Protein AF-A0A1E7EM75-F1 (afdb_monomer_lite)

pLDDT: mean 74.42, std 12.28, range [37.47, 91.81]

Foldseek 3Di:
DDDDPVCPPPCDPVNVCLVPDDPVLLVVLVCVVVVDDPPDDDPDPPVSNVSSVVVSVVVVVVCPDPVNVVVVVVVVVVVVVVVVVVVVVVVVVVVVVVVVVVVVVVVVVVVVVVVVVVVVVLVVLVVVLVVQVVVDLVSLLPDDLVNLLSCCCNVVVDDSVVSVPDDSVVSSVVCVVCNVVVVVVVD

Radius of gyration: 45.38 Å; chains: 1; bounding box: 75×38×124 Å

Organism: NCBI:txid635003

Secondary structure (DSSP, 8-state):
-PPPTT------HHHHHHHS--HHHHHHHHHHHHT--TT----S-HHHHHHHHHHHHHHHHHHTSHHHHHHHHHHHHHHHHHHHHHHHHHHHHHHHHHHHHHHHHHHHHHHHHHHHHHHHHHHHHHHHHHHHHHT-HHHHHHS-HHHHHHIIIIIS---HHHHHHS-HHHHHHHHHHHTHHHHTT--

Sequence (187 aa):
MLPHASYDIAVSTEQRHLLNPTQRDLFLGLVLENAVGDKASRKIAKRSLDFLNGNVASYAQHVTSDENMKQVATRMDVAASLSILRAEEETKKQEQKKRKATEEAEREKSKKKKLEDEETKKQAAVPVNKDDIGKGIQHVMTLKSQRLLEILVYHFKMNKKEMTKLKLNERREKIKALWPSIITRSS

Structure (mmCIF, N/CA/C/O backbone):
data_AF-A0A1E7EM75-F1
#
_entry.id   AF-A0A1E7EM75-F1
#
loop_
_atom_site.group_PDB
_atom_site.id
_atom_site.type_symbol
_atom_site.label_atom_id
_atom_site.label_alt_id
_atom_site.label_comp_id
_atom_site.label_asym_id
_atom_site.label_entity_id
_atom_site.label_seq_id
_atom_site.pdbx_PDB_ins_code
_atom_site.Cartn_x
_atom_site.Cartn_y
_atom_site.Cartn_z
_atom_site.occupancy
_atom_site.B_iso_or_equiv
_atom_site.auth_seq_id
_atom_site.auth_comp_id
_atom_site.auth_asym_id
_atom_site.auth_atom_id
_atom_site.pdbx_PDB_model_num
ATOM 1 N N . MET A 1 1 ? 15.975 4.759 -68.036 1.00 44.25 1 MET A N 1
ATOM 2 C CA . MET A 1 1 ? 16.355 3.603 -68.875 1.00 44.25 1 MET A CA 1
ATOM 3 C C . MET A 1 1 ? 15.340 2.504 -68.633 1.00 44.25 1 MET A C 1
ATOM 5 O O . MET A 1 1 ? 15.219 2.072 -67.496 1.00 44.25 1 MET A O 1
ATOM 9 N N . LEU A 1 2 ? 14.579 2.112 -69.654 1.00 47.38 2 LEU A N 1
ATOM 10 C CA . LEU A 1 2 ? 13.737 0.913 -69.600 1.00 47.38 2 LEU A CA 1
ATOM 11 C C . LEU A 1 2 ? 14.557 -0.271 -70.144 1.00 47.38 2 LEU A C 1
ATOM 13 O O . LEU A 1 2 ? 15.326 -0.061 -71.086 1.00 47.38 2 LEU A O 1
ATOM 17 N N . PRO A 1 3 ? 14.465 -1.471 -69.549 1.00 56.72 3 PRO A N 1
ATOM 18 C CA . PRO A 1 3 ? 15.267 -2.616 -69.967 1.00 56.72 3 PRO A CA 1
ATOM 19 C C . PRO A 1 3 ? 14.897 -3.081 -71.386 1.00 56.72 3 PRO A C 1
ATOM 21 O O . PRO A 1 3 ? 13.738 -3.031 -71.793 1.00 56.72 3 PRO A O 1
ATOM 24 N N . HIS A 1 4 ? 15.907 -3.510 -72.147 1.00 63.00 4 HIS A N 1
ATOM 25 C CA . HIS A 1 4 ? 15.765 -4.011 -73.517 1.00 63.00 4 HIS A CA 1
ATOM 26 C C . HIS A 1 4 ? 15.068 -5.385 -73.523 1.00 63.00 4 HIS A C 1
ATOM 28 O O . HIS A 1 4 ? 15.368 -6.223 -72.677 1.00 63.00 4 HIS A O 1
ATOM 34 N N . ALA A 1 5 ? 14.179 -5.638 -74.491 1.00 60.88 5 ALA A N 1
ATOM 35 C CA . ALA A 1 5 ? 13.278 -6.805 -74.537 1.00 60.88 5 ALA A CA 1
ATOM 36 C C . ALA A 1 5 ? 13.970 -8.187 -74.568 1.00 60.88 5 ALA A C 1
ATOM 38 O O . ALA A 1 5 ? 13.333 -9.205 -74.329 1.00 60.88 5 ALA A O 1
ATOM 39 N N . SER A 1 6 ? 15.276 -8.236 -74.841 1.00 57.47 6 SER A N 1
ATOM 40 C CA . SER A 1 6 ? 16.095 -9.454 -74.747 1.00 57.47 6 SER A CA 1
ATOM 41 C C . SER A 1 6 ? 16.498 -9.825 -73.313 1.00 57.47 6 SER A C 1
ATOM 43 O O . SER A 1 6 ? 17.079 -10.884 -73.098 1.00 57.47 6 SER A O 1
ATOM 45 N N . TYR A 1 7 ? 16.229 -8.953 -72.341 1.00 50.78 7 TYR A N 1
ATOM 46 C CA . TYR A 1 7 ? 16.451 -9.184 -70.919 1.00 50.78 7 TYR A CA 1
ATOM 47 C C . TYR A 1 7 ? 15.101 -9.338 -70.222 1.00 50.78 7 TYR A C 1
ATOM 49 O O . TYR A 1 7 ? 14.686 -8.480 -69.444 1.00 50.78 7 TYR A O 1
ATOM 57 N N . ASP A 1 8 ? 14.411 -10.443 -70.498 1.00 51.62 8 ASP A N 1
ATOM 58 C CA . ASP A 1 8 ? 13.313 -10.893 -69.646 1.00 51.62 8 ASP A CA 1
ATOM 59 C C . ASP A 1 8 ? 13.919 -11.477 -68.362 1.00 51.62 8 ASP A C 1
ATOM 61 O O . ASP A 1 8 ? 14.159 -12.678 -68.222 1.00 51.62 8 ASP A O 1
ATOM 65 N N . ILE A 1 9 ? 14.323 -10.588 -67.450 1.00 60.66 9 ILE A N 1
ATOM 66 C CA . ILE A 1 9 ? 14.892 -10.988 -66.165 1.00 60.66 9 ILE A CA 1
ATOM 67 C C . ILE A 1 9 ? 13.717 -11.394 -65.281 1.00 60.66 9 ILE A C 1
ATOM 69 O O . ILE A 1 9 ? 13.188 -10.598 -64.502 1.00 60.66 9 ILE A O 1
ATOM 73 N N . ALA A 1 10 ? 13.308 -12.653 -65.403 1.00 61.28 10 ALA A N 1
ATOM 74 C CA . ALA A 1 10 ? 12.421 -13.290 -64.448 1.00 61.28 10 ALA A CA 1
ATOM 75 C C . ALA A 1 10 ? 13.142 -13.374 -63.092 1.00 61.28 10 ALA A C 1
ATOM 77 O O . ALA A 1 10 ? 13.834 -14.344 -62.789 1.00 61.28 10 ALA A O 1
ATOM 78 N N . VAL A 1 11 ? 13.021 -12.319 -62.280 1.00 61.84 11 VAL A N 1
ATOM 79 C CA . VAL A 1 11 ? 13.534 -12.320 -60.906 1.00 61.84 11 VAL A CA 1
ATOM 80 C C . VAL A 1 11 ? 12.715 -13.335 -60.120 1.00 61.84 11 VAL A C 1
ATOM 82 O O . VAL A 1 11 ? 11.512 -13.130 -59.910 1.00 61.84 11 VAL A O 1
ATOM 85 N N . SER A 1 12 ? 13.359 -14.424 -59.698 1.00 69.12 12 SER A N 1
ATOM 86 C CA . SER A 1 12 ? 12.689 -15.477 -58.939 1.00 69.12 12 SER A CA 1
ATOM 87 C C . SER A 1 12 ? 12.140 -14.917 -57.623 1.00 69.12 12 SER A C 1
ATOM 89 O O . SER A 1 12 ? 12.641 -13.931 -57.074 1.00 69.12 12 SER A O 1
ATOM 91 N N . THR A 1 13 ? 11.092 -15.537 -57.087 1.00 68.69 13 THR A N 1
ATOM 92 C CA . THR A 1 13 ? 10.530 -15.162 -55.778 1.00 68.69 13 THR A CA 1
ATOM 93 C C . THR A 1 13 ? 11.579 -15.218 -54.667 1.00 68.69 13 THR A C 1
ATOM 95 O O . THR A 1 13 ? 11.593 -14.353 -53.794 1.00 68.69 13 THR A O 1
ATOM 98 N N . GLU A 1 14 ? 12.510 -16.167 -54.750 1.00 64.25 14 GLU A N 1
ATOM 99 C CA . GLU A 1 14 ? 13.658 -16.279 -53.849 1.00 64.25 14 GLU A CA 1
ATOM 100 C C . GLU A 1 14 ? 14.614 -15.082 -53.976 1.00 64.25 14 GLU A C 1
ATOM 102 O O . GLU A 1 14 ? 15.000 -14.490 -52.971 1.00 64.25 14 GLU A O 1
ATOM 107 N N . GLN A 1 15 ? 14.932 -14.646 -55.199 1.00 63.03 15 GLN A N 1
ATOM 108 C CA . GLN A 1 15 ? 15.752 -13.452 -55.428 1.00 63.03 15 GLN A CA 1
ATOM 109 C C . GLN A 1 15 ? 15.075 -12.179 -54.908 1.00 63.03 15 GLN A C 1
ATOM 111 O O . GLN A 1 15 ? 15.749 -11.326 -54.338 1.00 63.03 15 GLN A O 1
ATOM 116 N N . ARG A 1 16 ? 13.746 -12.055 -55.041 1.00 69.69 16 ARG A N 1
ATOM 117 C CA . ARG A 1 16 ? 12.989 -10.929 -54.462 1.00 69.69 16 ARG A CA 1
ATOM 118 C C . ARG A 1 16 ? 13.056 -10.909 -52.939 1.00 69.69 16 ARG A C 1
ATOM 120 O O . ARG A 1 16 ? 13.165 -9.834 -52.360 1.00 69.69 16 ARG A O 1
ATOM 127 N N . HIS A 1 17 ? 12.994 -12.076 -52.301 1.00 66.31 17 HIS A N 1
ATOM 128 C CA . HIS A 1 17 ? 13.114 -12.184 -50.850 1.00 66.31 17 HIS A CA 1
ATOM 129 C C . HIS A 1 17 ? 14.530 -11.831 -50.374 1.00 66.31 17 HIS A C 1
ATOM 131 O O . HIS A 1 17 ? 14.687 -11.072 -49.424 1.00 66.31 17 HIS A O 1
ATOM 137 N N . LEU A 1 18 ? 15.557 -12.288 -51.096 1.00 63.88 18 LEU A N 1
ATOM 138 C CA . LEU A 1 18 ? 16.954 -11.935 -50.827 1.00 63.88 18 LEU A CA 1
ATOM 139 C C . LEU A 1 18 ? 17.235 -10.433 -51.023 1.00 63.88 18 LEU A C 1
ATOM 141 O O . LEU A 1 18 ? 18.051 -9.862 -50.301 1.00 63.88 18 LEU A O 1
ATOM 145 N N . LEU A 1 19 ? 16.568 -9.792 -51.990 1.00 67.75 19 LEU A N 1
ATOM 146 C CA . LEU A 1 19 ? 16.677 -8.357 -52.293 1.00 67.75 19 LEU A CA 1
ATOM 147 C C . LEU A 1 19 ? 15.928 -7.449 -51.304 1.00 67.75 19 LEU A C 1
ATOM 149 O O . LEU A 1 19 ? 16.158 -6.244 -51.314 1.00 67.75 19 LEU A O 1
ATOM 153 N N . ASN A 1 20 ? 15.040 -7.998 -50.471 1.00 69.12 20 ASN A N 1
ATOM 154 C CA . ASN A 1 20 ? 14.282 -7.241 -49.475 1.00 69.12 20 ASN A CA 1
ATOM 155 C C . ASN A 1 20 ? 14.283 -7.978 -48.122 1.00 69.12 20 ASN A C 1
ATOM 157 O O . ASN A 1 20 ? 13.260 -8.554 -47.731 1.00 69.12 20 ASN A O 1
ATOM 161 N N . PRO A 1 21 ? 15.439 -8.018 -47.431 1.00 69.44 21 PRO A N 1
ATOM 162 C CA . PRO A 1 21 ? 15.573 -8.754 -46.184 1.00 69.44 21 PRO A CA 1
ATOM 163 C C . PRO A 1 21 ? 14.726 -8.115 -45.080 1.00 69.44 21 PRO A C 1
ATOM 165 O O . PRO A 1 21 ? 14.688 -6.894 -44.918 1.00 69.44 21 PRO A O 1
ATOM 168 N N . THR A 1 22 ? 14.071 -8.943 -44.271 1.00 73.50 22 THR A N 1
ATOM 169 C CA . THR A 1 22 ? 13.375 -8.468 -43.074 1.00 73.50 22 THR A CA 1
ATOM 170 C C . THR A 1 22 ? 14.370 -8.200 -41.942 1.00 73.50 22 THR A C 1
ATOM 172 O O . THR A 1 22 ? 15.501 -8.685 -41.943 1.00 73.50 22 THR A O 1
ATOM 175 N N . GLN A 1 23 ? 13.944 -7.472 -40.905 1.00 67.44 23 GLN A N 1
ATOM 176 C CA . GLN A 1 23 ? 14.785 -7.203 -39.732 1.00 67.44 23 GLN A CA 1
ATOM 177 C C . GLN A 1 23 ? 15.294 -8.493 -39.058 1.00 67.44 23 GLN A C 1
ATOM 179 O O . GLN A 1 23 ? 16.411 -8.532 -38.546 1.00 67.44 23 GLN A O 1
ATOM 184 N N . ARG A 1 24 ? 14.501 -9.572 -39.100 1.00 71.25 24 ARG A N 1
ATOM 185 C CA . ARG A 1 24 ? 14.896 -10.900 -38.612 1.00 71.25 24 ARG A CA 1
ATOM 186 C C . ARG A 1 24 ? 16.036 -11.497 -39.439 1.00 71.25 24 ARG A C 1
ATOM 188 O O . ARG A 1 24 ? 16.944 -12.087 -38.860 1.00 71.25 24 ARG A O 1
ATOM 195 N N . ASP A 1 25 ? 15.993 -11.330 -40.757 1.00 68.62 25 ASP A N 1
ATOM 196 C CA . ASP A 1 25 ? 17.003 -11.856 -41.681 1.00 68.62 25 ASP A CA 1
ATOM 197 C C . ASP A 1 25 ? 18.344 -11.138 -41.494 1.00 68.62 25 ASP A C 1
ATOM 199 O O . ASP A 1 25 ? 19.393 -11.778 -41.515 1.00 68.62 25 ASP A O 1
ATOM 203 N N . LEU A 1 26 ? 18.306 -9.832 -41.199 1.00 67.50 26 LEU A N 1
ATOM 204 C CA . LEU A 1 26 ? 19.490 -9.045 -40.839 1.00 67.50 26 LEU A CA 1
ATOM 205 C C . LEU A 1 26 ? 20.140 -9.554 -39.542 1.00 67.50 26 LEU A C 1
ATOM 207 O O . LEU A 1 26 ? 21.350 -9.774 -39.501 1.00 67.50 26 LEU A O 1
ATOM 211 N N . PHE A 1 27 ? 19.346 -9.795 -38.493 1.00 65.81 27 PHE A N 1
ATOM 212 C CA . PHE A 1 27 ? 19.861 -10.354 -37.238 1.00 65.81 27 PHE A CA 1
ATOM 213 C C . PHE A 1 27 ? 20.410 -11.772 -37.414 1.00 65.81 27 PHE A C 1
ATOM 215 O O . PHE A 1 27 ? 21.458 -12.095 -36.857 1.00 65.81 27 PHE A O 1
ATOM 222 N N . LEU A 1 28 ? 19.735 -12.616 -38.198 1.00 67.62 28 LEU A N 1
ATOM 223 C CA . LEU A 1 28 ? 20.207 -13.966 -38.497 1.00 67.62 28 LEU A CA 1
ATOM 224 C C . LEU A 1 28 ? 21.527 -13.933 -39.278 1.00 67.62 28 LEU A C 1
ATOM 226 O O . LEU A 1 28 ? 22.439 -14.683 -38.941 1.00 67.62 28 LEU A O 1
ATOM 230 N N . GLY A 1 29 ? 21.654 -13.039 -40.264 1.00 63.91 29 GLY A N 1
ATOM 231 C CA . GLY A 1 29 ? 22.895 -12.808 -41.004 1.00 63.91 29 GLY A CA 1
ATOM 232 C C . GLY A 1 29 ? 24.048 -12.398 -40.087 1.00 63.91 29 GLY A C 1
ATOM 233 O O . GLY A 1 29 ? 25.100 -13.030 -40.115 1.00 63.91 29 GLY A O 1
ATOM 234 N N . LEU A 1 30 ? 23.814 -11.430 -39.197 1.00 63.47 30 LEU A N 1
ATOM 235 C CA . LEU A 1 30 ? 24.808 -10.964 -38.225 1.00 63.47 30 LEU A CA 1
ATOM 236 C C . LEU A 1 30 ? 25.243 -12.071 -37.249 1.00 63.47 30 LEU A C 1
ATOM 238 O O . LEU A 1 30 ? 26.426 -12.214 -36.947 1.00 63.47 30 LEU A O 1
ATOM 242 N N . VAL A 1 31 ? 24.306 -12.881 -36.750 1.00 66.50 31 VAL A N 1
ATOM 243 C CA . VAL A 1 31 ? 24.623 -14.022 -35.874 1.00 66.50 31 VAL A CA 1
ATOM 244 C C . VAL A 1 31 ? 25.419 -15.084 -36.633 1.00 66.50 31 VAL A C 1
ATOM 246 O O . VAL A 1 31 ? 26.391 -15.609 -36.100 1.00 66.50 31 VAL A O 1
ATOM 249 N N . LEU A 1 32 ? 25.053 -15.378 -37.883 1.00 64.75 32 LEU A N 1
ATOM 250 C CA . LEU A 1 32 ? 25.769 -16.330 -38.737 1.00 64.75 32 LEU A CA 1
ATOM 251 C C . LEU A 1 32 ? 27.161 -15.839 -39.154 1.00 64.75 32 LEU A C 1
ATOM 253 O O . LEU A 1 32 ? 28.034 -16.669 -39.401 1.00 64.75 32 LEU A O 1
ATOM 257 N N . GLU A 1 33 ? 27.373 -14.528 -39.256 1.00 60.78 33 GLU A N 1
ATOM 258 C CA . GLU A 1 33 ? 28.681 -13.915 -39.500 1.00 60.78 33 GLU A CA 1
ATOM 259 C C . GLU A 1 33 ? 29.587 -14.014 -38.268 1.00 60.78 33 GLU A C 1
ATOM 261 O O . GLU A 1 33 ? 30.743 -14.415 -38.383 1.00 60.78 33 GLU A O 1
ATOM 266 N N . ASN A 1 34 ? 29.043 -13.737 -37.081 1.00 60.12 34 ASN A N 1
ATOM 267 C CA . ASN A 1 34 ? 29.790 -13.798 -35.823 1.00 60.12 34 ASN A CA 1
ATOM 268 C C . ASN A 1 34 ? 29.987 -15.230 -35.290 1.00 60.12 34 ASN A C 1
ATOM 270 O O . ASN A 1 34 ? 30.883 -15.471 -34.486 1.00 60.12 34 ASN A O 1
ATOM 274 N N . ALA A 1 35 ? 29.189 -16.204 -35.739 1.00 59.84 35 ALA A N 1
ATOM 275 C CA . ALA A 1 35 ? 29.294 -17.614 -35.342 1.00 59.84 35 ALA A CA 1
ATOM 276 C C . ALA A 1 35 ? 30.402 -18.398 -36.084 1.00 59.84 35 ALA A C 1
ATOM 278 O O . ALA A 1 35 ? 30.411 -19.632 -36.087 1.00 59.84 35 ALA A O 1
ATOM 279 N N . VAL A 1 36 ? 31.336 -17.706 -36.738 1.00 57.59 36 VAL A N 1
ATOM 280 C CA . VAL A 1 36 ? 32.362 -18.307 -37.598 1.00 57.59 36 VAL A CA 1
ATOM 281 C C . VAL A 1 36 ? 33.655 -18.468 -36.808 1.00 57.59 36 VAL A C 1
ATOM 283 O O . VAL A 1 36 ? 34.506 -17.588 -36.786 1.00 57.59 36 VAL A O 1
ATOM 286 N N . GLY A 1 37 ? 33.804 -19.613 -36.147 1.00 56.84 37 GLY A N 1
ATOM 287 C CA . GLY A 1 37 ? 35.108 -20.086 -35.679 1.00 56.84 37 GLY A CA 1
ATOM 288 C C . GLY A 1 37 ? 35.858 -20.832 -36.786 1.00 56.84 37 GLY A C 1
ATOM 289 O O . GLY A 1 37 ? 35.233 -21.362 -37.707 1.00 56.84 37 GLY A O 1
ATOM 290 N N . ASP A 1 38 ? 37.181 -20.949 -36.646 1.00 50.47 38 ASP A N 1
ATOM 291 C CA . ASP A 1 38 ? 38.159 -21.524 -37.601 1.00 50.47 38 ASP A CA 1
ATOM 292 C C . ASP A 1 38 ? 37.865 -22.957 -38.120 1.00 50.47 38 ASP A C 1
ATOM 294 O O . ASP A 1 38 ? 38.610 -23.508 -38.927 1.00 50.47 38 ASP A O 1
ATOM 298 N N . LYS A 1 39 ? 36.784 -23.604 -37.664 1.00 52.66 39 LYS A N 1
ATOM 299 C CA . LYS A 1 39 ? 36.390 -24.980 -38.023 1.00 52.66 39 LYS A CA 1
ATOM 300 C C . LYS A 1 39 ? 34.910 -25.141 -38.403 1.00 52.66 39 LYS A C 1
ATOM 302 O O . LYS A 1 39 ? 34.440 -26.267 -38.555 1.00 52.66 39 LYS A O 1
ATOM 307 N N . ALA A 1 40 ? 34.152 -24.053 -38.556 1.00 56.19 40 ALA A N 1
ATOM 308 C CA . ALA A 1 40 ? 32.730 -24.123 -38.897 1.00 56.19 40 ALA A CA 1
ATOM 309 C C . ALA A 1 40 ? 32.515 -24.287 -40.417 1.00 56.19 40 ALA A C 1
ATOM 311 O O . ALA A 1 40 ? 32.620 -23.330 -41.184 1.00 56.19 40 ALA A O 1
ATOM 312 N N . SER A 1 41 ? 32.174 -25.497 -40.877 1.00 55.09 41 SER A N 1
ATOM 313 C CA . SER A 1 41 ? 31.799 -25.735 -42.279 1.00 55.09 41 SER A CA 1
ATOM 314 C C . SER A 1 41 ? 30.355 -25.290 -42.538 1.00 55.09 41 SER A C 1
ATOM 316 O O . SER A 1 41 ? 29.413 -25.893 -42.016 1.00 55.09 41 SER A O 1
ATOM 318 N N . ARG A 1 42 ? 30.150 -24.256 -43.360 1.00 56.88 42 ARG A N 1
ATOM 319 C CA . ARG A 1 42 ? 28.802 -23.779 -43.712 1.00 56.88 42 ARG A CA 1
ATOM 320 C C . ARG A 1 42 ? 28.216 -24.623 -44.849 1.00 56.88 42 ARG A C 1
ATOM 322 O O . ARG A 1 42 ? 28.783 -24.673 -45.935 1.00 56.88 42 ARG A O 1
ATOM 329 N N . LYS A 1 43 ? 27.041 -25.227 -44.637 1.00 57.31 43 LYS A N 1
ATOM 330 C CA . LYS A 1 43 ? 26.198 -25.816 -45.702 1.00 57.31 43 LYS A CA 1
ATOM 331 C C . LYS A 1 43 ? 25.269 -24.758 -46.318 1.00 57.31 43 LYS A C 1
ATOM 333 O O . LYS A 1 43 ? 24.067 -24.961 -46.430 1.00 57.31 43 LYS A O 1
ATOM 338 N N . ILE A 1 44 ? 25.815 -23.597 -46.667 1.00 58.81 44 ILE A N 1
ATOM 339 C CA . ILE A 1 44 ? 25.080 -22.527 -47.355 1.00 58.81 44 ILE A CA 1
ATOM 340 C C . ILE A 1 44 ? 25.919 -22.110 -48.557 1.00 58.81 44 ILE A C 1
ATOM 342 O O . ILE A 1 44 ? 27.144 -22.017 -48.460 1.00 58.81 44 ILE A O 1
ATOM 346 N N . ALA A 1 45 ? 25.273 -21.892 -49.702 1.00 59.22 45 ALA A N 1
ATOM 347 C CA . ALA A 1 45 ? 25.960 -21.449 -50.904 1.00 59.22 45 ALA A CA 1
ATOM 348 C C . ALA A 1 45 ? 26.669 -20.109 -50.643 1.00 59.22 45 ALA A C 1
ATOM 350 O O . ALA A 1 45 ? 26.042 -19.144 -50.206 1.00 59.22 45 ALA A O 1
ATOM 351 N N . LYS A 1 46 ? 27.973 -20.038 -50.946 1.00 59.28 46 LYS A N 1
ATOM 352 C CA . LYS A 1 46 ? 28.818 -18.846 -50.743 1.00 59.28 46 LYS A CA 1
ATOM 353 C C . LYS A 1 46 ? 28.188 -17.563 -51.315 1.00 59.28 46 LYS A C 1
ATOM 355 O O . LYS A 1 46 ? 28.213 -16.533 -50.659 1.00 59.28 46 LYS A O 1
ATOM 360 N N . ARG A 1 47 ? 27.508 -17.661 -52.468 1.00 55.50 47 ARG A N 1
ATOM 361 C CA . ARG A 1 47 ? 26.783 -16.536 -53.093 1.00 55.50 47 ARG A CA 1
ATOM 362 C C . ARG A 1 47 ? 25.678 -15.943 -52.217 1.00 55.50 47 ARG A C 1
ATOM 364 O O . ARG A 1 47 ? 25.507 -14.734 -52.227 1.00 55.50 47 ARG A O 1
ATOM 371 N N . SER A 1 48 ? 24.931 -16.762 -51.477 1.00 58.94 48 SER A N 1
ATOM 372 C CA . SER A 1 48 ? 23.856 -16.272 -50.603 1.00 58.94 48 SER A CA 1
ATOM 373 C C . SER A 1 48 ? 24.419 -15.532 -49.390 1.00 58.94 48 SER A C 1
ATOM 375 O O . SER A 1 48 ? 23.837 -14.549 -48.947 1.00 58.94 48 SER A O 1
ATOM 377 N N . LEU A 1 49 ? 25.576 -15.972 -48.890 1.00 60.62 49 LEU A N 1
ATOM 378 C CA . LEU A 1 49 ? 26.308 -15.287 -47.824 1.00 60.62 49 LEU A CA 1
ATOM 379 C C . LEU A 1 49 ? 26.897 -13.959 -48.291 1.00 60.62 49 LEU A C 1
ATOM 381 O O . LEU A 1 49 ? 26.715 -12.957 -47.613 1.00 60.62 49 LEU A O 1
ATOM 385 N N . ASP A 1 50 ? 27.534 -13.933 -49.461 1.00 62.88 50 ASP A N 1
ATOM 386 C CA . ASP A 1 50 ? 28.110 -12.706 -50.020 1.00 62.88 50 ASP A CA 1
ATOM 387 C C . ASP A 1 50 ? 27.015 -11.657 -50.315 1.00 62.88 50 ASP A C 1
ATOM 389 O O . ASP A 1 50 ? 27.214 -10.465 -50.088 1.00 62.88 50 ASP A O 1
ATOM 393 N N . PHE A 1 51 ? 25.826 -12.097 -50.750 1.00 61.88 51 PHE A N 1
ATOM 394 C CA . PHE A 1 51 ? 24.675 -11.225 -51.005 1.00 61.88 51 PHE A CA 1
ATOM 395 C C . PHE A 1 51 ? 24.055 -10.661 -49.720 1.00 61.88 51 PHE A C 1
ATOM 397 O O . PHE A 1 51 ? 23.773 -9.466 -49.637 1.00 61.88 51 PHE A O 1
ATOM 404 N N . LEU A 1 52 ? 23.874 -11.507 -48.700 1.00 58.81 52 LEU A N 1
ATOM 405 C CA . LEU A 1 52 ? 23.394 -11.073 -47.389 1.00 58.81 52 LEU A CA 1
ATOM 406 C C . LEU A 1 52 ? 24.395 -10.123 -46.728 1.00 58.81 52 LEU A C 1
ATOM 408 O O . LEU A 1 52 ? 23.987 -9.060 -46.282 1.00 58.81 52 LEU A O 1
ATOM 412 N N . ASN A 1 53 ? 25.691 -10.438 -46.737 1.00 59.88 53 ASN A N 1
ATOM 413 C CA . ASN A 1 53 ? 26.720 -9.575 -46.155 1.00 59.88 53 ASN A CA 1
ATOM 414 C C . ASN A 1 53 ? 26.829 -8.227 -46.887 1.00 59.88 53 ASN A C 1
ATOM 416 O O . ASN A 1 53 ? 26.921 -7.189 -46.235 1.00 59.88 53 ASN A O 1
ATOM 420 N N . GLY A 1 54 ? 26.761 -8.216 -48.224 1.00 63.06 54 GLY A N 1
ATOM 421 C CA . GLY A 1 54 ? 26.774 -6.979 -49.013 1.00 63.06 54 GLY A CA 1
ATOM 422 C C . GLY A 1 54 ? 25.564 -6.079 -48.738 1.00 63.06 54 GLY A C 1
ATOM 423 O O . GLY A 1 54 ? 25.718 -4.874 -48.535 1.00 63.06 54 GLY A O 1
ATOM 424 N N . ASN A 1 55 ? 24.366 -6.666 -48.650 1.00 63.59 55 ASN A N 1
ATOM 425 C CA . ASN A 1 55 ? 23.145 -5.922 -48.337 1.00 63.59 55 ASN A CA 1
ATOM 426 C C . ASN A 1 55 ? 23.114 -5.467 -46.873 1.00 63.59 55 ASN A C 1
ATOM 428 O O . ASN A 1 55 ? 22.780 -4.317 -46.607 1.00 63.59 55 ASN A O 1
ATOM 432 N N . VAL A 1 56 ? 23.505 -6.324 -45.924 1.00 59.31 56 VAL A N 1
ATOM 433 C CA . VAL A 1 56 ? 23.616 -5.981 -44.496 1.00 59.31 56 VAL A CA 1
ATOM 434 C C . VAL A 1 56 ? 24.592 -4.823 -44.303 1.00 59.31 56 VAL A C 1
ATOM 436 O O . VAL A 1 56 ? 24.251 -3.884 -43.594 1.00 59.31 56 VAL A O 1
ATOM 439 N N . ALA A 1 57 ? 25.749 -4.822 -44.971 1.00 58.97 57 ALA A N 1
ATOM 440 C CA . ALA A 1 57 ? 26.708 -3.719 -44.905 1.00 58.97 57 ALA A CA 1
ATOM 441 C C . ALA A 1 57 ? 26.139 -2.404 -45.474 1.00 58.97 57 ALA A C 1
ATOM 443 O O . ALA A 1 57 ? 26.343 -1.339 -44.890 1.00 58.97 57 ALA A O 1
ATOM 444 N N . SER A 1 58 ? 25.378 -2.471 -46.571 1.00 57.16 58 SER A N 1
ATOM 445 C CA . SER A 1 58 ? 24.749 -1.298 -47.195 1.00 57.16 58 SER A CA 1
ATOM 446 C C . SER A 1 58 ? 23.582 -0.735 -46.365 1.00 57.16 58 SER A C 1
ATOM 448 O O . SER A 1 58 ? 23.490 0.477 -46.159 1.00 57.16 58 SER A O 1
ATOM 450 N N . TYR A 1 59 ? 22.734 -1.598 -45.794 1.00 56.84 59 TYR A N 1
ATOM 451 C CA . TYR A 1 59 ? 21.673 -1.184 -44.871 1.00 56.84 59 TYR A CA 1
ATOM 452 C C . TYR A 1 59 ? 22.234 -0.698 -43.532 1.00 56.84 59 TYR A C 1
ATOM 454 O O . TYR A 1 59 ? 21.738 0.290 -42.995 1.00 56.84 59 TYR A O 1
ATOM 462 N N . ALA A 1 60 ? 23.293 -1.327 -43.015 1.00 56.44 60 ALA A N 1
ATOM 463 C CA . ALA A 1 60 ? 23.994 -0.861 -41.824 1.00 56.44 60 ALA A CA 1
ATOM 464 C C . ALA A 1 60 ? 24.566 0.544 -42.043 1.00 56.44 60 ALA A C 1
ATOM 466 O O . ALA A 1 60 ? 24.347 1.395 -41.196 1.00 56.44 60 ALA A O 1
ATOM 467 N N . GLN A 1 61 ? 25.176 0.842 -43.197 1.00 54.22 61 GLN A N 1
ATOM 468 C CA . GLN A 1 61 ? 25.626 2.203 -43.527 1.00 54.22 61 GLN A CA 1
ATOM 469 C C . GLN A 1 61 ? 24.487 3.233 -43.531 1.00 54.22 61 GLN A C 1
ATOM 471 O O . GLN A 1 61 ? 24.687 4.357 -43.073 1.00 54.22 61 GLN A O 1
ATOM 476 N N . HIS A 1 62 ? 23.284 2.860 -43.979 1.00 51.75 62 HIS A N 1
ATOM 477 C CA . HIS A 1 62 ? 22.106 3.724 -43.857 1.00 51.75 62 HIS A CA 1
ATOM 478 C C . HIS A 1 62 ? 21.650 3.908 -42.402 1.00 51.75 62 HIS A C 1
ATOM 480 O O . HIS A 1 62 ? 21.177 4.987 -42.049 1.00 51.75 62 HIS A O 1
ATOM 486 N N . VAL A 1 63 ? 21.823 2.904 -41.541 1.00 54.31 63 VAL A N 1
ATOM 487 C CA . VAL A 1 63 ? 21.575 3.000 -40.090 1.00 54.31 63 VAL A CA 1
ATOM 488 C C . VAL A 1 63 ? 22.669 3.818 -39.375 1.00 54.31 63 VAL A C 1
ATOM 490 O O . VAL A 1 63 ? 22.381 4.434 -38.351 1.00 54.31 63 VAL A O 1
ATOM 493 N N . THR A 1 64 ? 23.875 3.922 -39.945 1.00 59.88 64 THR A N 1
ATOM 494 C CA . THR A 1 64 ? 25.006 4.734 -39.446 1.00 59.88 64 THR A CA 1
ATOM 495 C C . THR A 1 64 ? 25.100 6.129 -40.081 1.00 59.88 64 THR A C 1
ATOM 497 O O . THR A 1 64 ? 26.160 6.750 -40.042 1.00 59.88 64 THR A O 1
ATOM 500 N N . SER A 1 65 ? 24.032 6.657 -40.685 1.00 70.50 65 SER A N 1
ATOM 501 C CA . SER A 1 65 ? 24.028 8.074 -41.068 1.00 70.50 65 SER A CA 1
ATOM 502 C C . SER A 1 65 ? 24.052 8.955 -39.809 1.00 70.50 65 SER A C 1
ATOM 504 O O . SER A 1 65 ? 23.426 8.624 -38.798 1.00 70.50 65 SER A O 1
ATOM 506 N N . ASP A 1 66 ? 24.747 10.096 -39.858 1.00 75.31 66 ASP A N 1
ATOM 507 C CA . ASP A 1 66 ? 24.837 11.035 -38.724 1.00 75.31 66 ASP A CA 1
ATOM 508 C C . ASP A 1 66 ? 23.459 11.462 -38.199 1.00 75.31 66 ASP A C 1
ATOM 510 O O . ASP A 1 66 ? 23.269 11.694 -37.004 1.00 75.31 66 ASP A O 1
ATOM 514 N N . GLU A 1 67 ? 22.475 11.556 -39.091 1.00 75.38 67 GLU A N 1
ATOM 515 C CA . GLU A 1 67 ? 21.095 11.876 -38.741 1.00 75.38 67 GLU A CA 1
ATOM 516 C C . GLU A 1 67 ? 20.432 10.752 -37.932 1.00 75.38 67 GLU A C 1
ATOM 518 O O . GLU A 1 67 ? 19.818 11.013 -36.896 1.00 75.38 67 GLU A O 1
ATOM 523 N N . ASN A 1 68 ? 20.620 9.494 -38.335 1.00 66.88 68 ASN A N 1
ATOM 524 C CA . ASN A 1 68 ? 20.072 8.343 -37.622 1.00 66.88 68 ASN A CA 1
ATOM 525 C C . ASN A 1 68 ? 20.766 8.128 -36.275 1.00 66.88 68 ASN A C 1
ATOM 527 O O . ASN A 1 68 ? 20.092 7.854 -35.283 1.00 66.88 68 ASN A O 1
ATOM 531 N N . MET A 1 69 ? 22.079 8.351 -36.190 1.00 76.12 69 MET A N 1
ATOM 532 C CA . MET A 1 69 ? 22.810 8.324 -34.919 1.00 76.12 69 MET A CA 1
ATOM 533 C C . MET A 1 69 ? 22.298 9.386 -33.937 1.00 76.12 69 MET A C 1
ATOM 535 O O . MET A 1 69 ? 22.087 9.083 -32.762 1.00 76.12 69 MET A O 1
ATOM 539 N N . LYS A 1 70 ? 22.012 10.607 -34.410 1.00 80.69 70 LYS A N 1
ATOM 540 C CA . LYS A 1 70 ? 21.384 11.655 -33.585 1.00 80.69 70 LYS A CA 1
ATOM 541 C C . LYS A 1 70 ? 19.991 11.243 -33.105 1.00 80.69 70 LYS A C 1
ATOM 543 O O . LYS A 1 70 ? 19.665 11.455 -31.941 1.00 80.69 70 LYS A O 1
ATOM 548 N N . GLN A 1 71 ? 19.180 10.623 -33.962 1.00 74.19 71 GLN A N 1
ATOM 549 C CA . GLN A 1 71 ? 17.858 10.117 -33.571 1.00 74.19 71 GLN A CA 1
ATOM 550 C C . GLN A 1 71 ? 17.935 8.953 -32.572 1.00 74.19 71 GLN A C 1
ATOM 552 O O . GLN A 1 71 ? 17.086 8.832 -31.691 1.00 74.19 71 GLN A O 1
ATOM 557 N N . VAL A 1 72 ? 18.941 8.085 -32.681 1.00 76.38 72 VAL A N 1
ATOM 558 C CA . VAL A 1 72 ? 19.170 7.011 -31.706 1.00 76.38 72 VAL A CA 1
ATOM 559 C C . VAL A 1 72 ? 19.608 7.596 -30.366 1.00 76.38 72 VAL A C 1
ATOM 561 O O . VAL A 1 72 ? 19.053 7.212 -29.338 1.00 76.38 72 VAL A O 1
ATOM 564 N N . ALA A 1 73 ? 20.520 8.571 -30.369 1.00 77.38 73 ALA A N 1
ATOM 565 C CA . ALA A 1 73 ? 20.964 9.253 -29.158 1.00 77.38 73 ALA A CA 1
ATOM 566 C C . ALA A 1 73 ? 19.800 9.945 -28.426 1.00 77.38 73 ALA A C 1
ATOM 568 O O . ALA A 1 73 ? 19.643 9.763 -27.221 1.00 77.38 73 ALA A O 1
ATOM 569 N N . THR A 1 74 ? 18.925 10.658 -29.145 1.00 77.06 74 THR A N 1
ATOM 570 C CA . THR A 1 74 ? 17.744 11.295 -28.533 1.00 77.06 74 THR A CA 1
ATOM 571 C C . THR A 1 74 ? 16.751 10.273 -27.981 1.00 77.06 74 THR A C 1
ATOM 573 O O . THR A 1 74 ? 16.219 10.459 -26.890 1.00 77.06 74 THR A O 1
ATOM 576 N N . ARG A 1 75 ? 16.523 9.152 -28.678 1.00 73.00 75 ARG A N 1
ATOM 577 C CA . ARG A 1 75 ? 15.673 8.062 -28.165 1.00 73.00 75 ARG A CA 1
ATOM 578 C C . ARG A 1 75 ? 16.260 7.411 -26.914 1.00 73.00 75 ARG A C 1
ATOM 580 O O . ARG A 1 75 ? 15.500 7.070 -26.011 1.00 73.00 75 ARG A O 1
ATOM 587 N N . MET A 1 76 ? 17.579 7.241 -26.851 1.00 78.38 76 MET A N 1
ATOM 588 C CA . MET A 1 76 ? 18.261 6.704 -25.671 1.00 78.38 76 MET A CA 1
ATOM 589 C C . MET A 1 76 ? 18.161 7.654 -24.476 1.00 78.38 76 MET A C 1
ATOM 591 O O . MET A 1 76 ? 17.901 7.191 -23.370 1.00 78.38 76 MET A O 1
ATOM 595 N N . ASP A 1 77 ? 18.281 8.963 -24.693 1.00 85.06 77 ASP A N 1
ATOM 596 C CA . ASP A 1 77 ? 18.129 9.975 -23.640 1.00 85.06 77 ASP A CA 1
ATOM 597 C C . ASP A 1 77 ? 16.689 10.023 -23.086 1.00 85.06 77 ASP A C 1
ATOM 599 O O . ASP A 1 77 ? 16.442 10.007 -21.874 1.00 85.06 77 ASP A O 1
ATOM 603 N N . VAL A 1 78 ? 15.698 9.937 -23.978 1.00 84.56 78 VAL A N 1
ATOM 604 C CA . VAL A 1 78 ? 14.287 9.786 -23.591 1.00 84.56 78 VAL A CA 1
ATOM 605 C C . VAL A 1 78 ? 14.060 8.473 -22.830 1.00 84.56 78 VAL A C 1
ATOM 607 O O . VAL A 1 78 ? 13.377 8.460 -21.808 1.00 84.56 78 VAL A O 1
ATOM 610 N N . ALA A 1 79 ? 14.655 7.361 -23.266 1.00 84.50 79 ALA A N 1
ATOM 611 C CA . ALA A 1 79 ? 14.545 6.086 -22.559 1.00 84.50 79 ALA A CA 1
ATOM 612 C C . ALA A 1 79 ? 15.195 6.136 -21.163 1.00 84.50 79 ALA A C 1
ATOM 614 O O . ALA A 1 79 ? 14.627 5.608 -20.204 1.00 84.50 79 ALA A O 1
ATOM 615 N N . ALA A 1 80 ? 16.346 6.803 -21.035 1.00 89.94 80 ALA A N 1
ATOM 616 C CA . ALA A 1 80 ? 17.038 7.002 -19.768 1.00 89.94 80 ALA A CA 1
ATOM 617 C C . ALA A 1 80 ? 16.180 7.822 -18.790 1.00 89.94 80 ALA A C 1
ATOM 619 O O . ALA A 1 80 ? 15.928 7.372 -17.671 1.00 89.94 80 ALA A O 1
ATOM 620 N N . SER A 1 81 ? 15.643 8.965 -19.223 1.00 88.94 81 SER A N 1
ATOM 621 C CA . SER A 1 81 ? 14.752 9.793 -18.393 1.00 88.94 81 SER A CA 1
ATOM 622 C C . SER A 1 81 ? 13.472 9.056 -17.974 1.00 88.94 81 SER A C 1
ATOM 624 O O . SER A 1 81 ? 13.087 9.101 -16.804 1.00 88.94 81 SER A O 1
ATOM 626 N N . LEU A 1 82 ? 12.859 8.282 -18.878 1.00 88.75 82 LEU A N 1
ATOM 627 C CA . LEU A 1 82 ? 11.724 7.404 -18.560 1.00 88.75 82 LEU A CA 1
ATOM 628 C C . LEU A 1 82 ? 12.073 6.343 -17.509 1.00 88.75 82 LEU A C 1
ATOM 630 O O . LEU A 1 82 ? 11.245 6.041 -16.649 1.00 88.75 82 LEU A O 1
ATOM 634 N N . SER A 1 83 ? 13.277 5.769 -17.564 1.00 87.31 83 SER A N 1
ATOM 635 C CA . SER A 1 83 ? 13.715 4.771 -16.583 1.00 87.31 83 SER A CA 1
ATOM 636 C C . SER A 1 83 ? 13.855 5.362 -15.178 1.00 87.31 83 SER A C 1
ATOM 638 O O . SER A 1 83 ? 13.402 4.744 -14.214 1.00 87.31 83 SER A O 1
ATOM 640 N N . ILE A 1 84 ? 14.386 6.586 -15.070 1.00 90.19 84 ILE A N 1
ATOM 641 C CA . ILE A 1 84 ? 14.522 7.307 -13.799 1.00 90.19 84 ILE A CA 1
ATOM 642 C C . ILE A 1 84 ? 13.134 7.605 -13.228 1.00 90.19 84 ILE A C 1
ATOM 644 O O . ILE A 1 84 ? 12.864 7.285 -12.072 1.00 90.19 84 ILE A O 1
ATOM 648 N N . LEU A 1 85 ? 12.221 8.118 -14.058 1.00 91.00 85 LEU A N 1
ATOM 649 C CA . LEU A 1 85 ? 10.850 8.416 -13.644 1.00 91.00 85 LEU A CA 1
ATOM 650 C C . LEU A 1 85 ? 10.128 7.160 -13.136 1.00 91.00 85 LEU A C 1
ATOM 652 O O . LEU A 1 85 ? 9.502 7.191 -12.078 1.00 91.00 85 LEU A O 1
ATOM 656 N N . ARG A 1 86 ? 10.258 6.025 -13.835 1.00 89.44 86 ARG A N 1
ATOM 657 C CA . ARG A 1 86 ? 9.667 4.756 -13.379 1.00 89.44 86 ARG A CA 1
ATOM 658 C C . ARG A 1 86 ? 10.276 4.259 -12.071 1.00 89.44 86 ARG A C 1
ATOM 660 O O . ARG A 1 86 ? 9.537 3.779 -11.215 1.00 89.44 86 ARG A O 1
ATOM 667 N N . ALA A 1 87 ? 11.588 4.397 -11.885 1.00 90.62 87 ALA A N 1
ATOM 668 C CA . ALA A 1 87 ? 12.234 4.050 -10.621 1.00 90.62 87 ALA A CA 1
ATOM 669 C C . ALA A 1 87 ? 11.717 4.928 -9.460 1.00 90.62 87 ALA A C 1
ATOM 671 O O . ALA A 1 87 ? 11.440 4.428 -8.365 1.00 90.62 87 ALA A O 1
ATOM 672 N N . GLU A 1 88 ? 11.500 6.224 -9.694 1.00 91.62 88 GLU A N 1
ATOM 673 C CA . GLU A 1 88 ? 10.872 7.119 -8.715 1.00 91.62 88 GLU A CA 1
ATOM 674 C C . GLU A 1 88 ? 9.413 6.742 -8.408 1.00 91.62 88 GLU A C 1
ATOM 676 O O . GLU A 1 88 ? 8.972 6.798 -7.258 1.00 91.62 88 GLU 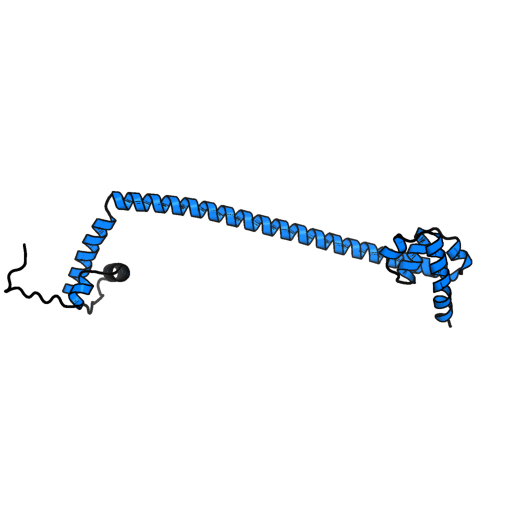A O 1
ATOM 681 N N . GLU A 1 89 ? 8.634 6.341 -9.412 1.00 91.81 89 GLU A N 1
ATOM 682 C CA . GLU A 1 89 ? 7.264 5.864 -9.202 1.00 91.81 89 GLU A CA 1
ATOM 683 C C . GLU A 1 89 ? 7.230 4.569 -8.381 1.00 91.81 89 GLU A C 1
ATOM 685 O O . GLU A 1 89 ? 6.407 4.424 -7.469 1.00 91.81 89 GLU A O 1
ATOM 690 N N . GLU A 1 90 ? 8.137 3.630 -8.660 1.00 89.25 90 GLU A N 1
ATOM 691 C CA . GLU A 1 90 ? 8.241 2.379 -7.913 1.00 89.25 90 GLU A CA 1
ATOM 692 C C . GLU A 1 90 ? 8.643 2.609 -6.457 1.00 89.25 90 GLU A C 1
ATOM 694 O O . GLU A 1 90 ? 8.012 2.046 -5.557 1.00 89.25 90 GLU A O 1
ATOM 699 N N . THR A 1 91 ? 9.626 3.474 -6.202 1.00 89.75 91 THR A N 1
ATOM 700 C CA . THR A 1 91 ? 10.037 3.833 -4.834 1.00 89.75 91 THR A CA 1
ATOM 701 C C . THR A 1 91 ? 8.895 4.496 -4.061 1.00 89.75 91 THR A C 1
ATOM 703 O O . THR A 1 91 ? 8.556 4.034 -2.967 1.00 89.75 91 THR A O 1
ATOM 706 N N . LYS A 1 92 ? 8.190 5.471 -4.654 1.00 90.81 92 LYS A N 1
ATOM 707 C CA . LYS A 1 92 ? 6.993 6.094 -4.047 1.00 90.81 92 LYS A CA 1
ATOM 708 C C . LYS A 1 92 ? 5.906 5.064 -3.735 1.00 90.81 92 LYS A C 1
ATOM 710 O O . LYS A 1 92 ? 5.307 5.084 -2.657 1.00 90.81 92 LYS A O 1
ATOM 715 N N . LYS A 1 93 ? 5.655 4.120 -4.647 1.00 91.44 93 LYS A N 1
ATOM 716 C CA . LYS A 1 93 ? 4.667 3.049 -4.447 1.00 91.44 93 LYS A CA 1
ATOM 717 C C . LYS A 1 93 ? 5.077 2.100 -3.320 1.00 91.44 93 LYS A C 1
ATOM 719 O O . LYS A 1 93 ? 4.220 1.675 -2.540 1.00 91.44 93 LYS A O 1
ATOM 724 N N . GLN A 1 94 ? 6.362 1.768 -3.208 1.00 88.06 94 GLN A N 1
ATOM 725 C CA . GLN A 1 94 ? 6.883 0.951 -2.112 1.00 88.06 94 GLN A CA 1
ATOM 726 C C . GLN A 1 94 ? 6.769 1.671 -0.764 1.00 88.06 94 GLN A C 1
ATOM 728 O O . GLN A 1 94 ? 6.320 1.060 0.207 1.00 88.06 94 GLN A O 1
ATOM 733 N N . GLU A 1 95 ? 7.092 2.962 -0.694 1.00 88.50 95 GLU A N 1
ATOM 734 C CA . GLU A 1 95 ? 6.920 3.758 0.526 1.00 88.50 95 GLU A CA 1
ATOM 735 C C . GLU A 1 95 ? 5.458 3.837 0.963 1.00 88.50 95 GLU A C 1
ATOM 737 O O . GLU A 1 95 ? 5.151 3.615 2.135 1.00 88.50 95 GLU A O 1
ATOM 742 N N . GLN A 1 96 ? 4.531 4.079 0.032 1.00 89.12 96 GLN A N 1
ATOM 743 C CA . GLN A 1 96 ? 3.101 4.089 0.342 1.00 89.12 96 GLN A CA 1
ATOM 744 C C . GLN A 1 96 ? 2.611 2.736 0.865 1.00 89.12 96 GLN A C 1
ATOM 746 O O . GLN A 1 96 ? 1.830 2.693 1.816 1.00 89.12 96 GLN A O 1
ATOM 751 N N . LYS A 1 97 ? 3.072 1.622 0.280 1.00 90.19 97 LYS A N 1
ATOM 752 C CA . LYS A 1 97 ? 2.752 0.278 0.783 1.00 90.19 97 LYS A CA 1
ATOM 753 C C . LYS A 1 97 ? 3.278 0.071 2.203 1.00 90.19 97 LYS A C 1
ATOM 755 O O . LYS A 1 97 ? 2.535 -0.427 3.044 1.00 90.19 97 LYS A O 1
ATOM 760 N N . LYS A 1 98 ? 4.516 0.495 2.485 1.00 88.06 98 LYS A N 1
ATOM 761 C CA . LYS A 1 98 ? 5.107 0.412 3.830 1.00 88.06 98 LYS A CA 1
ATOM 762 C C . LYS A 1 98 ? 4.312 1.235 4.846 1.00 88.06 98 LYS A C 1
ATOM 764 O O . LYS A 1 98 ? 3.960 0.691 5.885 1.00 88.06 98 LYS A O 1
ATOM 769 N N . ARG A 1 99 ? 3.950 2.485 4.523 1.00 86.81 99 ARG A N 1
ATOM 770 C CA . ARG A 1 99 ? 3.131 3.350 5.399 1.00 86.81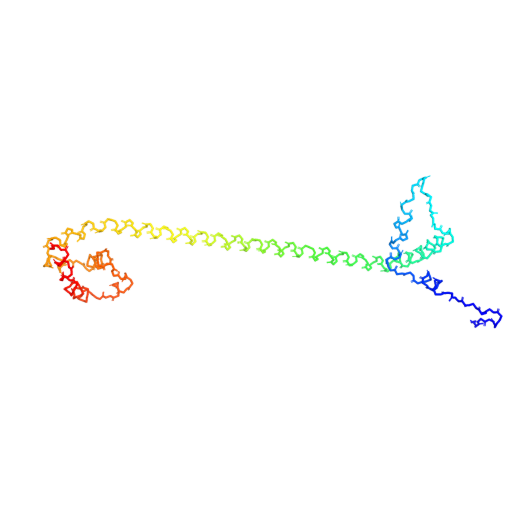 99 ARG A CA 1
ATOM 771 C C . ARG A 1 99 ? 1.764 2.738 5.710 1.00 86.81 99 ARG A C 1
ATOM 773 O O . ARG A 1 99 ? 1.353 2.698 6.865 1.00 86.81 99 ARG A O 1
ATOM 780 N N . LYS A 1 100 ? 1.081 2.194 4.697 1.00 89.88 100 LYS A N 1
ATOM 781 C CA . LYS A 1 100 ? -0.208 1.510 4.896 1.00 89.88 100 LYS A CA 1
ATOM 782 C C . LYS A 1 100 ? -0.068 0.279 5.794 1.00 89.88 100 LYS A C 1
ATOM 784 O O . LYS A 1 100 ? -0.874 0.106 6.700 1.00 89.88 100 LYS A O 1
ATOM 789 N N . ALA A 1 101 ? 0.972 -0.529 5.588 1.00 87.25 101 ALA A N 1
ATOM 790 C CA . ALA A 1 101 ? 1.230 -1.706 6.415 1.00 87.25 101 ALA A CA 1
ATOM 791 C C . ALA A 1 101 ? 1.542 -1.337 7.877 1.00 87.25 101 ALA A C 1
ATOM 793 O O . ALA A 1 101 ? 1.056 -1.999 8.793 1.00 87.25 101 ALA A O 1
ATOM 794 N N . THR A 1 102 ? 2.309 -0.267 8.118 1.00 82.56 102 THR A N 1
ATOM 795 C CA . THR A 1 102 ? 2.590 0.205 9.483 1.00 82.56 102 THR A CA 1
ATOM 796 C C . THR A 1 102 ? 1.338 0.744 10.169 1.00 82.56 102 THR A C 1
ATOM 798 O O . THR A 1 102 ? 1.077 0.380 11.313 1.00 82.56 102 THR A O 1
ATOM 801 N N . GLU A 1 103 ? 0.520 1.538 9.471 1.00 85.94 103 GLU A N 1
ATOM 802 C CA . GLU A 1 103 ? -0.744 2.050 10.018 1.00 85.94 103 GLU A CA 1
ATOM 803 C C . GLU A 1 103 ? -1.728 0.921 10.354 1.00 85.94 103 GLU A C 1
ATOM 805 O O . GLU A 1 103 ? -2.419 0.968 11.373 1.00 85.94 103 GLU A O 1
ATOM 810 N N . GLU A 1 104 ? -1.803 -0.112 9.513 1.00 84.12 104 GLU A N 1
ATOM 811 C CA . GLU A 1 104 ? -2.652 -1.276 9.756 1.00 84.12 104 GLU A CA 1
ATOM 812 C C . GLU A 1 104 ? -2.169 -2.080 10.970 1.00 84.12 104 GLU A C 1
ATOM 814 O O . GLU A 1 104 ? -2.963 -2.363 11.872 1.00 84.12 104 GLU A O 1
ATOM 819 N N . ALA A 1 105 ? -0.862 -2.339 11.068 1.00 85.31 105 ALA A N 1
ATOM 820 C CA . ALA A 1 105 ? -0.269 -3.024 12.213 1.00 85.31 105 ALA A CA 1
ATOM 821 C C . ALA A 1 105 ? -0.473 -2.254 13.533 1.00 85.31 105 ALA A C 1
ATOM 823 O O . ALA A 1 105 ? -0.762 -2.855 14.572 1.00 85.31 105 ALA A O 1
ATOM 824 N N . GLU A 1 106 ? -0.369 -0.922 13.521 1.00 85.50 106 GLU A N 1
ATOM 825 C CA . GLU A 1 106 ? -0.660 -0.090 14.694 1.00 85.50 106 GLU A CA 1
ATOM 826 C C . GLU A 1 106 ? -2.142 -0.125 15.078 1.00 85.50 106 GLU A C 1
ATOM 828 O O . GLU A 1 106 ? -2.481 -0.266 16.260 1.00 85.50 106 GLU A O 1
ATOM 833 N N . ARG A 1 107 ? -3.047 -0.069 14.093 1.00 85.12 107 ARG A N 1
ATOM 834 C CA . ARG A 1 107 ? -4.489 -0.210 14.336 1.00 85.12 107 ARG A CA 1
ATOM 835 C C . ARG A 1 107 ? -4.810 -1.564 14.954 1.00 85.12 107 ARG A C 1
ATOM 837 O O . ARG A 1 107 ? -5.583 -1.606 15.913 1.00 85.12 107 ARG A O 1
ATOM 844 N N . GLU A 1 108 ? -4.214 -2.650 14.474 1.00 82.81 108 GLU A N 1
ATOM 845 C CA . GLU A 1 108 ? -4.398 -3.980 15.058 1.00 82.81 108 GLU A CA 1
ATOM 846 C C . GLU A 1 108 ? -3.875 -4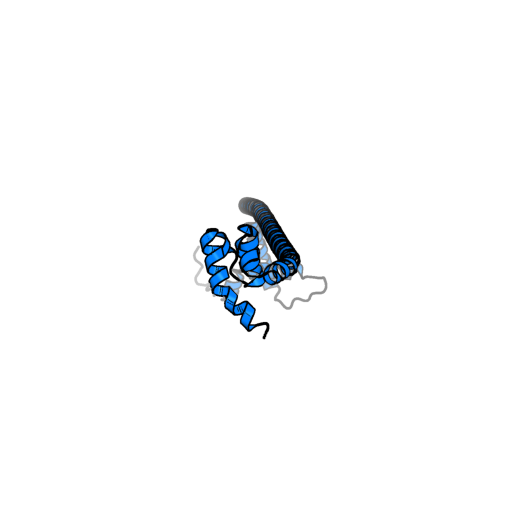.072 16.490 1.00 82.81 1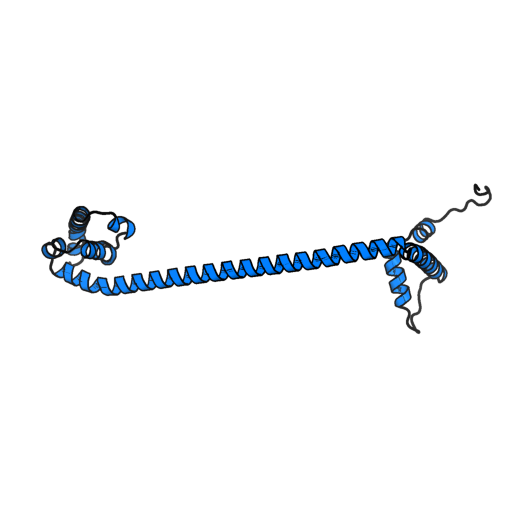08 GLU A C 1
ATOM 848 O O . GLU A 1 108 ? -4.601 -4.540 17.370 1.00 82.81 108 GLU A O 1
ATOM 853 N N . LYS A 1 109 ? -2.665 -3.565 16.760 1.00 83.44 109 LYS A N 1
ATOM 854 C CA . LYS A 1 109 ? -2.119 -3.502 18.126 1.00 83.44 109 LYS A CA 1
ATOM 855 C C . LYS A 1 109 ? -3.035 -2.709 19.057 1.00 83.44 109 LYS A C 1
ATOM 857 O O . LYS A 1 109 ? -3.322 -3.155 20.166 1.00 83.44 109 LYS A O 1
ATOM 862 N N . SER A 1 110 ? -3.562 -1.573 18.594 1.00 80.75 110 SER A N 1
ATOM 863 C CA . SER A 1 110 ? -4.491 -0.755 19.382 1.00 80.75 110 SER A CA 1
ATOM 864 C C . SER A 1 110 ? -5.817 -1.472 19.671 1.00 80.75 110 SER A C 1
ATOM 866 O O . SER A 1 110 ? -6.370 -1.325 20.761 1.00 80.75 110 SER A O 1
ATOM 868 N N . LYS A 1 111 ? -6.328 -2.272 18.723 1.00 83.62 111 LYS A N 1
ATOM 869 C CA . LYS A 1 111 ? -7.542 -3.081 18.909 1.00 83.62 111 LYS A CA 1
ATOM 870 C C . LYS A 1 111 ? -7.303 -4.211 19.907 1.00 83.62 111 LYS A C 1
ATOM 872 O O . LYS A 1 111 ? -8.124 -4.375 20.803 1.00 83.62 111 LYS A O 1
ATOM 877 N N . LYS A 1 112 ? -6.186 -4.937 19.789 1.00 82.31 112 LYS A N 1
ATOM 878 C CA . LYS A 1 112 ? -5.813 -6.011 20.727 1.00 82.31 112 LYS A CA 1
ATOM 879 C C . LYS A 1 112 ? -5.682 -5.479 22.152 1.00 82.31 112 LYS A C 1
ATOM 881 O O . LYS A 1 112 ? -6.359 -5.981 23.038 1.00 82.31 112 LYS A O 1
ATOM 886 N N . LYS A 1 113 ? -4.960 -4.369 22.339 1.00 81.19 113 LYS A N 1
ATOM 887 C CA . LYS A 1 113 ? -4.813 -3.732 23.656 1.00 81.19 113 LYS A CA 1
ATOM 888 C C . LYS A 1 113 ? -6.157 -3.302 24.262 1.00 81.19 113 LYS A C 1
ATOM 890 O O . LYS A 1 113 ? -6.404 -3.528 25.436 1.00 81.19 113 LYS A O 1
ATOM 895 N N . LYS A 1 114 ? -7.071 -2.743 23.456 1.00 79.44 114 LYS A N 1
ATOM 896 C CA . LYS A 1 114 ? -8.428 -2.386 23.919 1.00 79.44 114 LYS A CA 1
ATOM 897 C C . LYS A 1 114 ? -9.256 -3.601 24.343 1.00 79.44 114 LYS A C 1
ATOM 899 O O . LYS A 1 114 ? -10.050 -3.476 25.270 1.00 79.44 114 LYS A O 1
ATOM 904 N N . LEU A 1 115 ? -9.107 -4.733 23.654 1.00 78.19 115 LEU A N 1
ATOM 905 C CA . LEU A 1 115 ? -9.792 -5.979 24.003 1.00 78.19 115 LEU A CA 1
ATOM 906 C C . LEU A 1 115 ? -9.233 -6.565 25.303 1.00 78.19 115 LEU A C 1
ATOM 908 O O . LEU A 1 115 ? -10.013 -6.898 26.188 1.00 78.19 115 LEU A O 1
ATOM 912 N N . GLU A 1 116 ? -7.909 -6.596 25.453 1.00 77.81 116 GLU A N 1
ATOM 913 C CA . GLU A 1 116 ? -7.234 -7.024 26.687 1.00 77.81 116 GLU A CA 1
ATOM 914 C C . GLU A 1 116 ? -7.630 -6.136 27.884 1.00 77.81 116 GLU A C 1
ATOM 916 O O . GLU A 1 116 ? -7.991 -6.634 28.953 1.00 77.81 116 GLU A O 1
ATOM 921 N N . ASP A 1 117 ? -7.672 -4.813 27.697 1.00 78.94 117 ASP A N 1
ATOM 922 C CA . ASP A 1 117 ? -8.122 -3.858 28.719 1.00 78.94 117 ASP A CA 1
ATOM 923 C C . ASP A 1 117 ? -9.612 -4.034 29.082 1.00 78.94 117 ASP A C 1
ATOM 925 O O . ASP A 1 117 ? -10.030 -3.745 30.205 1.00 78.94 117 ASP A O 1
ATOM 929 N N . GLU A 1 118 ? -10.458 -4.459 28.140 1.00 79.19 118 GLU A N 1
ATOM 930 C CA . GLU A 1 118 ? -11.880 -4.713 28.400 1.00 79.19 118 GLU A CA 1
ATOM 931 C C . GLU A 1 118 ? -12.099 -6.063 29.095 1.00 79.19 118 GLU A C 1
ATOM 933 O O . GLU A 1 118 ? -12.948 -6.172 29.984 1.00 79.19 118 GLU A O 1
ATOM 938 N N . GLU A 1 119 ? -11.300 -7.070 28.751 1.00 77.94 119 GLU A N 1
ATOM 939 C CA . GLU A 1 119 ? -11.339 -8.389 29.371 1.00 77.94 119 GLU A CA 1
ATOM 940 C C . GLU A 1 119 ? -10.829 -8.359 30.815 1.00 77.94 119 GLU A C 1
ATOM 942 O O . GLU A 1 119 ? -11.500 -8.878 31.708 1.00 77.94 119 GLU A O 1
ATOM 947 N N . THR A 1 120 ? -9.728 -7.653 31.083 1.00 77.75 120 THR A N 1
ATOM 948 C CA . THR A 1 120 ? -9.222 -7.425 32.449 1.00 77.75 120 THR A CA 1
ATOM 949 C C . THR A 1 120 ? -10.239 -6.678 33.317 1.00 77.75 120 THR A C 1
ATOM 951 O O . THR A 1 120 ? -10.522 -7.093 34.443 1.00 77.75 120 THR A O 1
ATOM 954 N N . LYS A 1 121 ? -10.884 -5.629 32.783 1.00 79.31 121 LYS A N 1
ATOM 955 C CA . LYS A 1 121 ? -11.969 -4.912 33.483 1.00 79.31 121 LYS A CA 1
ATOM 956 C C . LYS A 1 121 ? -13.166 -5.807 33.773 1.00 79.31 121 LYS A C 1
ATOM 958 O O . LYS A 1 121 ? -13.748 -5.716 34.852 1.00 79.31 121 LYS A O 1
ATOM 963 N N . LYS A 1 122 ? -13.539 -6.678 32.834 1.00 76.19 122 LYS A N 1
ATOM 964 C CA . LYS A 1 122 ? -14.615 -7.651 33.041 1.00 76.19 122 LYS A CA 1
ATOM 965 C C . LYS A 1 122 ? -14.241 -8.654 34.133 1.00 76.19 122 LYS A C 1
ATOM 967 O O . LYS A 1 122 ? -15.051 -8.877 35.028 1.00 76.19 122 LYS A O 1
ATOM 972 N N . GLN A 1 123 ? -13.037 -9.223 34.096 1.00 75.00 123 GLN A N 1
ATOM 973 C CA . GLN A 1 123 ? -12.570 -10.185 35.100 1.00 75.00 123 GLN A CA 1
ATOM 974 C C . GLN A 1 123 ? -12.535 -9.575 36.508 1.00 75.00 123 GLN A C 1
ATOM 976 O O . GLN A 1 123 ? -12.992 -10.218 37.448 1.00 75.00 123 GLN A O 1
ATOM 981 N N . ALA A 1 124 ? -12.098 -8.319 36.648 1.00 79.31 124 ALA A N 1
ATOM 982 C CA . ALA A 1 124 ? -12.107 -7.608 37.927 1.00 79.31 124 ALA A CA 1
ATOM 983 C C . ALA A 1 124 ? -13.524 -7.245 38.416 1.00 79.31 124 ALA A C 1
ATOM 985 O O . ALA A 1 124 ? -13.795 -7.283 39.614 1.00 79.31 124 ALA A O 1
ATOM 986 N N . ALA A 1 125 ? -14.449 -6.906 37.509 1.00 76.00 125 ALA A N 1
ATOM 987 C CA . ALA A 1 125 ? -15.802 -6.480 37.875 1.00 76.00 125 ALA A CA 1
ATOM 988 C C . ALA A 1 125 ? -16.752 -7.645 38.211 1.00 76.00 125 ALA A C 1
ATOM 990 O O . ALA A 1 125 ? -17.652 -7.482 39.033 1.00 76.00 125 ALA A O 1
ATOM 991 N N . VAL A 1 126 ? -16.578 -8.820 37.595 1.00 76.81 126 VAL A N 1
ATOM 992 C CA . VAL A 1 126 ? -17.434 -10.002 37.818 1.00 76.81 126 VAL A CA 1
ATOM 993 C C . VAL A 1 126 ? -17.540 -10.441 39.291 1.00 76.81 126 VAL A C 1
ATOM 995 O O . VAL A 1 126 ? -18.675 -10.665 39.713 1.00 76.81 126 VAL A O 1
ATOM 998 N N . PRO A 1 127 ? -16.459 -10.573 40.089 1.00 81.62 127 PRO A N 1
ATOM 999 C CA . PRO A 1 127 ? -16.573 -10.984 41.492 1.00 81.62 127 PRO A CA 1
ATOM 1000 C C . PRO A 1 127 ? -17.330 -9.948 42.332 1.00 81.62 127 PRO A C 1
ATOM 1002 O O . PRO A 1 127 ? -18.314 -10.291 42.975 1.00 81.62 127 PRO A O 1
ATOM 1005 N N . VAL A 1 128 ? -16.983 -8.663 42.208 1.00 82.88 128 VAL A N 1
ATOM 1006 C CA . VAL A 1 128 ? -17.647 -7.584 42.961 1.00 82.88 128 VAL A CA 1
ATOM 1007 C C . VAL A 1 128 ? -19.131 -7.473 42.595 1.00 82.88 128 VAL A C 1
ATOM 1009 O O . VAL A 1 128 ? -19.980 -7.197 43.437 1.00 82.88 128 VAL A O 1
ATOM 1012 N N . ASN A 1 129 ? -19.478 -7.711 41.326 1.00 82.00 129 ASN A N 1
ATOM 1013 C CA . ASN A 1 129 ? -20.872 -7.712 40.886 1.00 82.00 129 ASN A CA 1
ATOM 1014 C C . ASN A 1 129 ? -21.665 -8.887 41.472 1.00 82.00 129 ASN A C 1
ATOM 1016 O O . ASN A 1 129 ? -22.850 -8.723 41.753 1.00 82.00 129 ASN A O 1
ATOM 1020 N N . LYS A 1 130 ? -21.040 -10.056 41.662 1.00 80.62 130 LYS A N 1
ATOM 1021 C CA . LYS A 1 130 ? -21.678 -11.190 42.347 1.00 80.62 130 LYS A CA 1
ATOM 1022 C C . LYS A 1 130 ? -21.927 -10.871 43.819 1.00 80.62 130 LYS A C 1
ATOM 1024 O O . LYS A 1 130 ? -23.024 -11.140 44.299 1.00 80.62 130 LYS A O 1
ATOM 1029 N N . ASP A 1 131 ? -20.969 -10.235 44.489 1.00 82.94 131 ASP A N 1
ATOM 1030 C CA . ASP A 1 131 ? -21.113 -9.826 45.891 1.00 82.94 131 ASP A CA 1
ATOM 1031 C C . ASP A 1 131 ? -22.255 -8.817 46.068 1.00 82.94 131 ASP A C 1
ATOM 1033 O O . ASP A 1 131 ? -23.076 -8.940 46.977 1.00 82.94 131 ASP A O 1
ATOM 1037 N N . ASP A 1 132 ? -22.357 -7.835 45.169 1.00 82.25 132 ASP A N 1
ATOM 1038 C CA . ASP A 1 132 ? -23.425 -6.833 45.212 1.00 82.25 132 ASP A CA 1
ATOM 1039 C C . ASP A 1 132 ? -24.807 -7.432 44.923 1.00 82.25 132 ASP A C 1
ATOM 1041 O O . ASP A 1 132 ? -25.793 -7.014 45.532 1.00 82.25 132 ASP A O 1
ATOM 1045 N N . ILE A 1 133 ? -24.889 -8.437 44.045 1.00 79.50 133 ILE A N 1
ATOM 1046 C CA . ILE A 1 133 ? -26.127 -9.190 43.804 1.00 79.50 133 ILE A CA 1
ATOM 1047 C C . ILE A 1 133 ? -26.498 -10.039 45.027 1.00 79.50 133 ILE A C 1
ATOM 1049 O O . ILE A 1 133 ? -27.674 -10.088 45.391 1.00 79.50 133 ILE A O 1
ATOM 1053 N N . GLY A 1 134 ? -25.513 -10.649 45.695 1.00 79.25 134 GLY A N 1
ATOM 1054 C CA . GLY A 1 134 ? -25.708 -11.447 46.909 1.00 79.25 134 GLY A CA 1
ATOM 1055 C C . GLY A 1 134 ? -26.276 -10.650 48.089 1.00 79.25 134 GLY A C 1
ATOM 1056 O O . GLY A 1 134 ? -27.041 -11.191 48.881 1.00 79.25 134 GLY A O 1
ATOM 1057 N N . LYS A 1 135 ? -25.992 -9.343 48.166 1.00 83.81 135 LYS A N 1
ATOM 1058 C CA . LYS A 1 135 ? -26.580 -8.421 49.162 1.00 83.81 135 LYS A CA 1
ATOM 1059 C C . LYS A 1 135 ? -28.052 -8.073 48.889 1.00 83.81 135 LYS A C 1
ATOM 1061 O O . LYS A 1 135 ? -28.694 -7.423 49.713 1.00 83.81 135 LYS A O 1
ATOM 1066 N N . GLY A 1 136 ? -28.596 -8.485 47.743 1.00 80.88 136 GLY A N 1
ATOM 1067 C CA . GLY A 1 136 ? -30.008 -8.347 47.401 1.00 80.88 136 GLY A CA 1
ATOM 1068 C C . GLY A 1 136 ? -30.374 -7.082 46.616 1.00 80.88 136 GLY A C 1
ATOM 1069 O O . GLY A 1 136 ? -29.604 -6.129 46.470 1.00 80.88 136 GLY A O 1
ATOM 1070 N N . ILE A 1 137 ? -31.610 -7.068 46.100 1.00 80.69 137 ILE A N 1
ATOM 1071 C CA . ILE A 1 137 ? -32.084 -6.053 45.144 1.00 80.69 137 ILE A CA 1
ATOM 1072 C C . ILE A 1 137 ? -32.089 -4.636 45.725 1.00 80.69 137 ILE A C 1
ATOM 1074 O O . ILE A 1 137 ? -31.799 -3.676 45.013 1.00 80.69 137 ILE A O 1
ATOM 1078 N N . GLN A 1 138 ? -32.389 -4.493 47.019 1.00 81.25 138 GLN A N 1
ATOM 1079 C CA . GLN A 1 138 ? -32.432 -3.189 47.680 1.00 81.25 138 GLN A CA 1
ATOM 1080 C C . GLN A 1 138 ? -31.051 -2.531 47.703 1.00 81.25 138 GLN A C 1
ATOM 1082 O O . GLN A 1 138 ? -30.943 -1.332 47.451 1.00 81.25 138 GLN A O 1
ATOM 1087 N N . HIS A 1 139 ? -29.994 -3.320 47.917 1.00 84.31 139 HIS A N 1
ATOM 1088 C CA . HIS A 1 139 ? -28.622 -2.832 47.858 1.00 84.31 139 HIS A CA 1
ATOM 1089 C C . HIS A 1 139 ? -28.242 -2.417 46.434 1.00 84.31 139 HIS A C 1
ATOM 1091 O O . HIS A 1 139 ? -27.741 -1.317 46.226 1.00 84.31 139 HIS A O 1
ATOM 1097 N N . VAL A 1 140 ? -28.558 -3.239 45.428 1.00 81.19 140 VAL A N 1
ATOM 1098 C CA . VAL A 1 140 ? -28.224 -2.917 44.033 1.00 81.19 140 VAL A CA 1
ATOM 1099 C C . VAL A 1 140 ? -28.881 -1.610 43.583 1.00 81.19 140 VAL A C 1
ATOM 1101 O O . VAL A 1 140 ? -28.236 -0.801 42.926 1.00 81.19 140 VAL A O 1
ATOM 1104 N N . MET A 1 141 ? -30.122 -1.327 43.985 1.00 82.06 141 MET A N 1
AT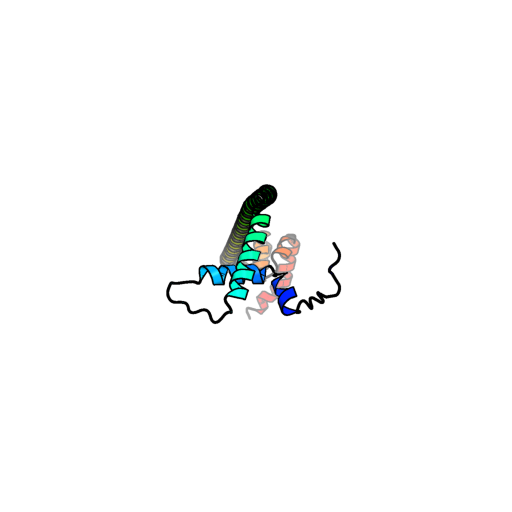OM 1105 C CA . MET A 1 141 ? -30.824 -0.099 43.580 1.00 82.06 141 MET A CA 1
ATOM 1106 C C . MET A 1 141 ? -30.205 1.194 44.139 1.00 82.06 141 MET A C 1
ATOM 1108 O O . MET A 1 141 ? -30.382 2.257 43.532 1.00 82.06 141 MET A O 1
ATOM 1112 N N . THR A 1 142 ? -29.456 1.129 45.245 1.00 86.50 142 THR A N 1
ATOM 1113 C CA . THR A 1 142 ? -28.773 2.299 45.830 1.00 86.50 142 THR A CA 1
ATOM 1114 C C . THR A 1 142 ? -27.415 2.586 45.185 1.00 86.50 142 THR A C 1
ATOM 1116 O O . THR A 1 142 ? -26.853 3.662 45.394 1.00 86.50 142 THR A O 1
ATOM 1119 N N . LEU A 1 143 ? -26.912 1.686 44.334 1.00 86.31 143 LEU A N 1
ATOM 1120 C CA . LEU A 1 143 ? -25.625 1.848 43.665 1.00 86.31 143 LEU A CA 1
ATOM 1121 C C . LEU A 1 143 ? -25.610 3.004 42.653 1.00 86.31 143 LEU A C 1
ATOM 1123 O O . LEU A 1 143 ? -26.620 3.403 42.061 1.00 86.31 143 LEU A O 1
ATOM 1127 N N . LYS A 1 144 ? -24.398 3.521 42.417 1.00 87.19 144 LYS A N 1
ATOM 1128 C CA . LYS A 1 144 ? -24.123 4.566 41.422 1.00 87.19 144 LYS A CA 1
ATOM 1129 C C . LYS A 1 144 ? -24.355 4.050 39.994 1.00 87.19 144 LYS A C 1
ATOM 1131 O O . LYS A 1 144 ? -24.156 2.874 39.694 1.00 87.19 144 LYS A O 1
ATOM 1136 N N . SER A 1 145 ? -24.674 4.970 39.080 1.00 82.00 145 SER A N 1
ATOM 1137 C CA . SER A 1 145 ? -24.991 4.689 37.664 1.00 82.00 145 SER A CA 1
ATOM 1138 C C . SER A 1 145 ? -23.965 3.812 36.936 1.00 82.00 145 SER A C 1
ATOM 1140 O O . SER A 1 145 ? -24.329 2.976 36.108 1.00 82.00 145 SER A O 1
ATOM 1142 N N . GLN A 1 146 ? -22.680 4.005 37.242 1.00 82.81 146 GLN A N 1
ATOM 1143 C CA . GLN A 1 146 ? -21.578 3.260 36.636 1.00 82.81 146 GLN A CA 1
ATOM 1144 C C . GLN A 1 146 ? -21.561 1.793 37.083 1.00 82.81 146 GLN A C 1
ATOM 1146 O O . GLN A 1 146 ? -21.434 0.907 36.245 1.00 82.81 146 GLN A O 1
ATOM 1151 N N . ARG A 1 147 ? -21.803 1.528 38.373 1.00 84.06 147 ARG A N 1
ATOM 1152 C CA . ARG A 1 147 ? -21.885 0.167 38.926 1.00 84.06 147 ARG A CA 1
ATOM 1153 C C . ARG A 1 147 ? -23.091 -0.595 38.378 1.00 84.06 147 ARG A C 1
ATOM 1155 O O . ARG A 1 147 ? -22.961 -1.745 37.980 1.00 84.06 147 ARG A O 1
ATOM 1162 N N . LEU A 1 148 ? -24.243 0.067 38.253 1.00 81.88 148 LEU A N 1
ATOM 1163 C CA . LEU A 1 148 ? -25.428 -0.524 37.612 1.00 81.88 148 LEU A CA 1
ATOM 1164 C C . LEU A 1 148 ? -25.155 -0.913 36.152 1.00 81.88 148 LEU A C 1
ATOM 1166 O O . LEU A 1 148 ? -25.612 -1.956 35.689 1.00 81.88 148 LEU A O 1
ATOM 1170 N N . LEU A 1 149 ? -24.386 -0.094 35.428 1.00 83.94 149 LEU A N 1
ATOM 1171 C CA . LEU A 1 149 ? -23.988 -0.392 34.053 1.00 83.94 149 LEU A CA 1
ATOM 1172 C C . LEU A 1 149 ? -23.028 -1.581 33.986 1.00 83.94 149 LEU A C 1
ATOM 1174 O O . LEU A 1 149 ? -23.202 -2.439 33.129 1.00 83.94 149 LEU A O 1
ATOM 1178 N N . GLU A 1 150 ? -22.060 -1.674 34.896 1.00 85.12 150 GLU A N 1
ATOM 1179 C CA . GLU A 1 150 ? -21.162 -2.831 34.992 1.00 85.12 150 GLU A CA 1
ATOM 1180 C C . GLU A 1 150 ? -21.929 -4.126 35.283 1.00 85.12 150 GLU A C 1
ATOM 1182 O O . GLU A 1 150 ? -21.638 -5.153 34.675 1.00 85.12 150 GLU A O 1
ATOM 1187 N N . ILE A 1 151 ? -22.948 -4.082 36.145 1.00 84.38 151 ILE A N 1
ATOM 1188 C CA . ILE A 1 151 ? -23.821 -5.232 36.420 1.00 84.38 151 ILE A CA 1
ATOM 1189 C C . ILE A 1 151 ? -24.615 -5.618 35.160 1.00 84.38 151 ILE A C 1
ATOM 1191 O O . ILE A 1 151 ? -24.598 -6.777 34.745 1.00 84.38 151 ILE A O 1
ATOM 1195 N N . LEU A 1 152 ? -25.258 -4.659 34.487 1.00 83.44 152 LEU A N 1
ATOM 1196 C CA . LEU A 1 152 ? -26.008 -4.916 33.248 1.00 83.44 152 LEU A CA 1
ATOM 1197 C C . LEU A 1 152 ? -25.125 -5.478 32.121 1.00 83.44 152 LEU A C 1
ATOM 1199 O O . LEU A 1 152 ? -25.522 -6.403 31.413 1.00 83.44 152 LEU A O 1
ATOM 1203 N N . VAL A 1 153 ? -23.919 -4.940 31.955 1.00 85.06 153 VAL A N 1
ATOM 1204 C CA . VAL A 1 153 ? -23.021 -5.308 30.854 1.00 85.06 153 VAL A CA 1
ATOM 1205 C C . VAL A 1 153 ? -22.269 -6.605 31.146 1.00 85.06 153 VAL A C 1
ATOM 1207 O O . VAL A 1 153 ? -22.202 -7.475 30.283 1.00 85.06 153 VAL A O 1
ATOM 1210 N N . TYR A 1 154 ? -21.713 -6.775 32.347 1.00 82.06 154 TYR A N 1
ATOM 1211 C CA . TYR A 1 154 ? -20.841 -7.915 32.646 1.00 82.06 154 TYR A CA 1
ATOM 1212 C C . TYR A 1 154 ? -21.576 -9.110 33.257 1.00 82.06 154 TYR A C 1
ATOM 1214 O O . TYR A 1 154 ? -21.207 -10.243 32.950 1.00 82.06 154 TYR A O 1
ATOM 1222 N N . HIS A 1 155 ? -22.615 -8.891 34.073 1.00 80.38 155 HIS A N 1
ATOM 1223 C CA . HIS A 1 155 ? -23.395 -9.982 34.674 1.00 80.38 155 HIS A CA 1
ATOM 1224 C C . HIS A 1 155 ? -24.554 -10.417 33.767 1.00 80.38 155 HIS A C 1
ATOM 1226 O O . HIS A 1 155 ? -24.671 -11.594 33.428 1.00 80.38 155 HIS A O 1
ATOM 1232 N N . PHE A 1 156 ? -25.369 -9.465 33.301 1.00 81.38 156 PHE A N 1
ATOM 1233 C CA . PHE A 1 156 ? -26.504 -9.751 32.409 1.00 81.38 156 PHE A CA 1
ATOM 1234 C C . PHE A 1 156 ? -26.133 -9.817 30.917 1.00 81.38 156 PHE A C 1
ATOM 1236 O O . PHE A 1 156 ? -26.998 -10.093 30.089 1.00 81.38 156 PHE A O 1
ATOM 1243 N N . LYS A 1 157 ? -24.854 -9.611 30.564 1.00 83.12 157 LYS A N 1
ATOM 1244 C CA . LYS A 1 157 ? -24.320 -9.696 29.189 1.00 83.12 157 LYS A CA 1
ATOM 1245 C C . LYS A 1 157 ? -25.036 -8.780 28.181 1.00 83.12 157 LYS A C 1
ATOM 1247 O O . LYS A 1 157 ? -25.135 -9.114 27.003 1.00 83.12 157 LYS A O 1
ATOM 1252 N N . MET A 1 158 ? -25.534 -7.623 28.622 1.00 82.81 158 MET A N 1
ATOM 1253 C CA . MET A 1 158 ? -26.185 -6.661 27.728 1.00 82.81 158 MET A CA 1
ATOM 1254 C C . MET A 1 158 ? -25.173 -5.846 26.912 1.00 82.81 158 MET A C 1
ATOM 1256 O O . MET A 1 158 ? -24.035 -5.621 27.328 1.00 82.81 158 MET A O 1
ATOM 1260 N N . ASN A 1 159 ? -25.607 -5.336 25.757 1.00 84.81 159 ASN A N 1
ATOM 1261 C CA . ASN A 1 159 ? -24.771 -4.515 24.888 1.00 84.81 159 ASN A CA 1
ATOM 1262 C C . ASN A 1 159 ? -24.366 -3.194 25.571 1.00 84.81 159 ASN A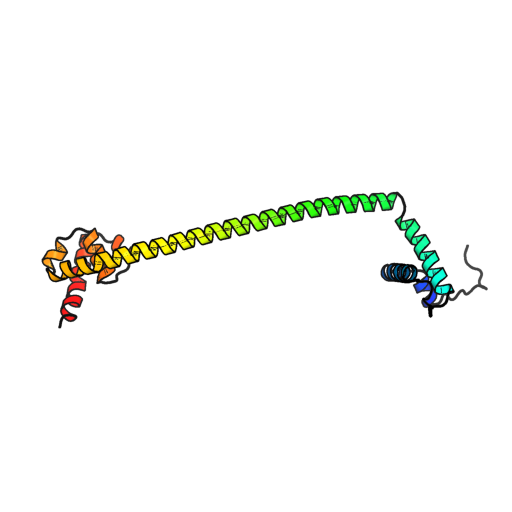 C 1
ATOM 1264 O O . ASN A 1 159 ? -25.195 -2.322 25.849 1.00 84.81 159 ASN A O 1
ATOM 1268 N N . LYS A 1 160 ? -23.059 -3.005 25.785 1.00 81.25 160 LYS A N 1
ATOM 1269 C CA . LYS A 1 160 ? -22.475 -1.814 26.424 1.00 81.25 160 LYS A CA 1
ATOM 1270 C C . LYS A 1 160 ? -22.876 -0.505 25.745 1.00 81.25 160 LYS A C 1
ATOM 1272 O O . LYS A 1 160 ? -23.118 0.487 26.435 1.00 81.25 160 LYS A O 1
ATOM 1277 N N . LYS A 1 161 ? -22.993 -0.485 24.412 1.00 81.19 161 LYS A N 1
ATOM 1278 C CA . LYS A 1 161 ? -23.351 0.733 23.660 1.00 81.19 161 LYS A CA 1
ATOM 1279 C C . LYS A 1 161 ? -24.790 1.174 23.917 1.00 81.19 161 LYS A C 1
ATOM 1281 O O . LYS A 1 161 ? -25.058 2.369 23.970 1.00 81.19 161 LYS A O 1
ATOM 1286 N N . GLU A 1 162 ? -25.699 0.225 24.096 1.00 80.00 162 GLU A N 1
ATOM 1287 C CA . GLU A 1 162 ? -27.102 0.505 24.406 1.00 80.00 162 GLU A CA 1
ATOM 1288 C C . GLU A 1 162 ? -27.262 0.907 25.872 1.00 80.00 162 GLU A C 1
ATOM 1290 O O . GLU A 1 162 ? -27.972 1.861 26.174 1.00 80.00 162 GLU A O 1
ATOM 1295 N N . MET A 1 163 ? -26.544 0.242 26.785 1.00 78.69 163 MET A N 1
ATOM 1296 C CA . MET A 1 163 ? -26.673 0.512 28.220 1.00 78.69 163 MET A CA 1
ATOM 1297 C C . MET A 1 163 ? -26.048 1.852 28.623 1.00 78.69 163 MET A C 1
ATOM 1299 O O . MET A 1 163 ? -26.559 2.524 29.518 1.00 78.69 163 MET A O 1
ATOM 1303 N N . THR A 1 164 ? -24.990 2.290 27.930 1.00 81.56 164 THR A N 1
ATOM 1304 C CA . THR A 1 164 ? -24.375 3.610 28.161 1.00 81.56 164 THR A CA 1
ATOM 1305 C C . THR A 1 164 ? -25.328 4.762 27.837 1.00 81.56 164 THR A C 1
ATOM 1307 O O . THR A 1 164 ? -25.277 5.788 28.510 1.00 81.56 164 THR A O 1
ATOM 1310 N N . LYS A 1 165 ? -26.232 4.585 26.864 1.00 84.75 165 LYS A N 1
ATOM 1311 C CA . LYS A 1 165 ? -27.203 5.614 26.455 1.00 84.75 165 LYS A CA 1
ATOM 1312 C C . LYS A 1 165 ? -28.366 5.783 27.434 1.00 84.75 165 LYS A C 1
ATOM 1314 O O . LYS A 1 165 ? -28.991 6.837 27.440 1.00 84.75 165 LYS A O 1
ATOM 1319 N N . LEU A 1 166 ? -28.649 4.767 28.249 1.00 83.56 166 LEU A N 1
ATOM 1320 C CA . LEU A 1 166 ? -29.764 4.796 29.193 1.00 83.56 166 LEU A CA 1
ATOM 1321 C C . LEU A 1 166 ? -29.468 5.704 30.385 1.00 83.56 166 LEU A C 1
ATOM 1323 O O . LEU A 1 166 ? -28.352 5.692 30.923 1.00 83.56 166 LEU A O 1
ATOM 1327 N N . LYS A 1 167 ? -30.496 6.423 30.841 1.00 86.69 167 LYS A N 1
ATOM 1328 C CA . LYS A 1 167 ? -30.453 7.216 32.077 1.00 86.69 167 LYS A CA 1
ATOM 1329 C C . LYS A 1 167 ? -30.464 6.303 33.309 1.00 86.69 167 LYS A C 1
ATOM 1331 O O . LYS A 1 167 ? -30.825 5.131 33.240 1.00 86.69 167 LYS A O 1
ATOM 1336 N N . LEU A 1 168 ? -30.080 6.841 34.470 1.00 82.69 168 LEU A N 1
ATOM 1337 C CA . LEU A 1 168 ? -29.984 6.080 35.727 1.00 82.69 168 LEU A CA 1
ATOM 1338 C C . LEU A 1 168 ? -31.281 5.325 36.076 1.00 82.69 168 LEU A C 1
ATOM 1340 O O . LEU A 1 168 ? -31.225 4.158 36.458 1.00 82.69 168 LEU A O 1
ATOM 1344 N N . ASN A 1 169 ? -32.435 5.979 35.926 1.00 84.50 169 ASN A N 1
ATOM 1345 C CA . ASN A 1 169 ? -33.733 5.391 36.265 1.00 84.50 169 ASN A CA 1
ATOM 1346 C C . ASN A 1 169 ? -34.088 4.225 35.333 1.00 84.50 169 ASN A C 1
ATOM 1348 O O . ASN A 1 169 ? -34.451 3.155 35.808 1.00 84.50 169 ASN A O 1
ATOM 1352 N N . GLU A 1 170 ? -33.852 4.380 34.031 1.00 86.56 170 GLU A N 1
ATOM 1353 C CA . GLU A 1 170 ? -34.068 3.326 33.031 1.00 86.56 170 GLU A CA 1
ATOM 1354 C C . GLU A 1 170 ? -33.164 2.106 33.286 1.00 86.56 170 GLU A C 1
ATOM 1356 O O . GLU A 1 170 ? -33.582 0.961 33.120 1.00 86.56 170 GLU A O 1
ATOM 1361 N N . ARG A 1 171 ? -31.921 2.323 33.749 1.00 83.00 171 ARG A N 1
ATOM 1362 C CA . ARG A 1 171 ? -31.020 1.226 34.153 1.00 83.00 171 ARG A CA 1
ATOM 1363 C C . ARG A 1 171 ? -31.563 0.462 35.360 1.00 83.00 171 ARG A C 1
ATOM 1365 O O . ARG A 1 171 ? -31.496 -0.765 35.377 1.00 83.00 171 ARG A O 1
ATOM 1372 N N . ARG A 1 172 ? -32.114 1.166 36.354 1.00 84.81 172 ARG A N 1
ATOM 1373 C CA . ARG A 1 172 ? -32.736 0.546 37.538 1.00 84.81 172 ARG A CA 1
ATOM 1374 C C . ARG A 1 172 ? -33.960 -0.278 37.160 1.00 84.81 172 ARG A C 1
ATOM 1376 O O . ARG A 1 172 ? -34.090 -1.404 37.627 1.00 84.81 172 ARG A O 1
ATOM 1383 N N . GLU A 1 173 ? -34.822 0.246 36.295 1.00 86.50 173 GLU A N 1
ATOM 1384 C CA . GLU A 1 173 ? -35.999 -0.480 35.806 1.00 86.50 173 GLU A CA 1
ATOM 1385 C C . GLU A 1 173 ? -35.615 -1.746 35.042 1.00 86.50 173 GLU A C 1
ATOM 1387 O O . GLU A 1 173 ? -36.166 -2.812 35.315 1.00 86.50 173 GLU A O 1
ATOM 1392 N N . LYS A 1 174 ? -34.598 -1.678 34.174 1.00 85.25 174 LYS A N 1
ATOM 1393 C CA . LYS A 1 174 ? -34.079 -2.874 33.495 1.00 85.25 174 LYS A CA 1
ATOM 1394 C C . LYS A 1 174 ? -33.530 -3.914 34.464 1.00 85.25 174 LYS A C 1
ATOM 1396 O O . LYS A 1 174 ? -33.794 -5.099 34.286 1.00 85.25 174 LYS A O 1
ATOM 1401 N N . ILE A 1 175 ? -32.804 -3.496 35.501 1.00 84.69 175 ILE A N 1
ATOM 1402 C CA . ILE A 1 175 ? -32.315 -4.429 36.525 1.00 84.69 175 ILE A CA 1
ATOM 1403 C C . ILE A 1 175 ? -33.486 -5.058 37.283 1.00 84.69 175 ILE A C 1
ATOM 1405 O O . ILE A 1 175 ? -33.459 -6.263 37.497 1.00 84.69 175 ILE A O 1
ATOM 1409 N N . LYS A 1 176 ? -34.531 -4.294 37.639 1.00 85.44 176 LYS A N 1
ATOM 1410 C CA . LYS A 1 176 ? -35.743 -4.848 38.273 1.00 85.44 176 LYS A CA 1
ATOM 1411 C C . LYS A 1 176 ? -36.423 -5.889 37.387 1.00 85.44 176 LYS A C 1
ATOM 1413 O O . LYS A 1 176 ? -36.771 -6.952 37.885 1.00 85.44 176 LYS A O 1
ATOM 1418 N N . ALA A 1 177 ? -36.567 -5.606 36.094 1.00 86.56 177 ALA A N 1
ATOM 1419 C CA . ALA A 1 177 ? -37.174 -6.530 35.138 1.00 86.56 177 ALA A CA 1
ATOM 1420 C C . ALA A 1 177 ? -36.355 -7.822 34.968 1.00 86.56 177 ALA A C 1
ATOM 1422 O O . ALA A 1 177 ? -36.921 -8.899 34.808 1.00 86.56 177 ALA A O 1
ATOM 1423 N N . LEU A 1 178 ? -35.023 -7.727 35.032 1.00 84.19 178 LEU A N 1
ATOM 1424 C CA . LEU A 1 178 ? -34.117 -8.870 34.895 1.00 84.19 178 LEU A CA 1
ATOM 1425 C C . LEU A 1 178 ? -33.857 -9.603 36.220 1.00 84.19 178 LEU A C 1
ATOM 1427 O O . LEU A 1 178 ? -33.367 -10.730 36.204 1.00 84.19 178 LEU A O 1
ATOM 1431 N N . TRP A 1 179 ? -34.197 -9.017 37.367 1.00 81.94 179 TRP A N 1
ATOM 1432 C CA . TRP A 1 179 ? -33.933 -9.598 38.685 1.00 81.94 179 TRP A CA 1
ATOM 1433 C C . TRP A 1 179 ? -34.554 -10.990 38.918 1.00 81.94 179 TRP A C 1
ATOM 1435 O O . TRP A 1 179 ? -33.854 -11.857 39.445 1.00 81.94 179 TRP A O 1
ATOM 1445 N N . PRO A 1 180 ? -35.799 -11.283 38.486 1.00 79.69 180 PRO A N 1
ATOM 1446 C CA . PRO A 1 180 ? -36.395 -12.615 38.641 1.00 79.69 180 PRO A CA 1
ATOM 1447 C C . PRO A 1 180 ? -35.590 -13.743 37.971 1.00 79.69 180 PRO A C 1
ATOM 1449 O O . PRO A 1 180 ? -35.619 -14.887 38.426 1.00 79.69 180 PRO A O 1
ATOM 1452 N N . SER A 1 181 ? -34.819 -13.423 36.924 1.00 74.88 181 SER A N 1
ATOM 1453 C CA . SER A 1 181 ? -33.947 -14.386 36.232 1.00 74.88 181 SER A CA 1
ATOM 1454 C C . SER A 1 181 ? -32.712 -14.807 37.042 1.00 74.88 181 SER A C 1
ATOM 1456 O O . SER A 1 181 ? -32.073 -15.806 36.718 1.00 74.88 181 SER A O 1
ATOM 1458 N N . ILE A 1 182 ? -32.364 -14.056 38.094 1.00 72.00 182 ILE A N 1
ATOM 1459 C CA . ILE A 1 182 ? -31.297 -14.418 39.039 1.00 72.00 182 ILE A CA 1
ATOM 1460 C C . ILE A 1 182 ? -31.826 -15.440 40.048 1.00 72.00 182 ILE A C 1
ATOM 1462 O O . ILE A 1 182 ? -31.163 -16.439 40.305 1.00 72.00 182 ILE A O 1
ATOM 1466 N N . ILE A 1 183 ? -33.033 -15.211 40.574 1.00 64.62 183 ILE A N 1
ATOM 1467 C CA . ILE A 1 183 ? -33.664 -16.048 41.609 1.00 64.62 183 ILE A CA 1
ATOM 1468 C C . ILE A 1 183 ? -33.949 -17.462 41.076 1.00 64.62 183 ILE A C 1
ATOM 1470 O O . ILE A 1 183 ? -33.746 -18.447 41.772 1.00 64.62 183 ILE A O 1
ATOM 1474 N N . THR A 1 184 ? -34.350 -17.572 39.809 1.00 59.56 184 THR A N 1
ATOM 1475 C CA . THR A 1 184 ? -34.637 -18.857 39.143 1.00 59.56 184 THR A CA 1
ATOM 1476 C C . THR A 1 184 ? -33.396 -19.675 38.779 1.00 59.56 184 THR A C 1
ATOM 1478 O O . THR A 1 184 ? -33.532 -20.839 38.426 1.00 59.56 184 THR A O 1
ATOM 1481 N N . ARG A 1 185 ? -32.187 -19.102 38.849 1.00 53.62 185 ARG A N 1
ATOM 1482 C CA . ARG A 1 185 ? -30.919 -19.820 38.610 1.00 53.62 185 ARG A CA 1
ATOM 1483 C C . ARG A 1 185 ? -30.242 -20.319 39.888 1.00 53.62 185 ARG A C 1
ATOM 1485 O O . ARG A 1 185 ? -29.224 -20.996 39.788 1.00 53.62 185 ARG A O 1
ATOM 1492 N N . SER A 1 186 ? -30.757 -19.951 41.062 1.00 47.91 186 SER A N 1
ATOM 1493 C CA . SER A 1 186 ? -30.235 -20.370 42.370 1.00 47.91 186 SER A CA 1
ATOM 1494 C C . SER A 1 186 ? -31.102 -21.431 43.061 1.00 47.91 186 SER A C 1
ATOM 1496 O O . SER A 1 186 ? -30.940 -21.649 44.259 1.00 47.91 186 SER A O 1
ATOM 1498 N N . SER A 1 187 ? -32.045 -22.044 42.341 1.00 37.47 187 SER A N 1
ATOM 1499 C CA . SER A 1 187 ? -32.866 -23.190 42.765 1.00 37.47 187 SER A CA 1
ATOM 1500 C C . SER A 1 187 ? -32.628 -24.345 41.807 1.00 37.47 187 SER A C 1
ATOM 1502 O O . SER A 1 187 ? -32.585 -25.490 42.296 1.00 37.47 187 SER A O 1
#